Protein AF-A0A5N6STJ4-F1 (afdb_monomer)

Mean predicted aligned error: 19.99 Å

Foldseek 3Di:
DLQVLLVVVCQVVCVVVVVVVLVVQLVVLVVQLVVLDDPDPDDDDPVVVVVSVVSNVVSVVSNVVSVDDDDRDDDDGDDPVVSVVVSVVSVVVVVVCCVVVVVVVVVVVVVVVVVVVVVVVVVVVVVVVVVVVLVVLVVVVVVQVVVVVVCVVVVVDDPPPDRPDDVVSVCVVVVVVVVVVVVVVVVVVVVVPDDPDDDVVVVVVVVVVVVVVDDDDDDDDDDDDDDDDDDDDDDDDDDDDDD

Structure (mmCIF, N/CA/C/O backbone):
data_AF-A0A5N6STJ4-F1
#
_entry.id   AF-A0A5N6STJ4-F1
#
loop_
_atom_site.group_PDB
_atom_site.id
_atom_site.type_symbol
_atom_site.label_atom_id
_atom_site.label_alt_id
_atom_site.label_comp_id
_atom_site.label_asym_id
_atom_site.label_entity_id
_atom_site.label_seq_id
_atom_site.pdbx_PDB_ins_code
_atom_site.Cartn_x
_atom_site.Cartn_y
_atom_site.Cartn_z
_atom_site.occupancy
_atom_site.B_iso_or_equiv
_atom_site.auth_seq_id
_atom_site.auth_comp_id
_atom_site.auth_asym_id
_atom_site.auth_atom_id
_atom_site.pdbx_PDB_model_num
ATOM 1 N N . MET A 1 1 ? 28.085 5.709 -18.986 1.00 75.38 1 MET A N 1
ATOM 2 C CA . MET A 1 1 ? 26.858 5.715 -18.149 1.00 75.38 1 MET A CA 1
ATOM 3 C C . MET A 1 1 ? 25.590 5.431 -18.960 1.00 75.38 1 MET A C 1
ATOM 5 O O . MET A 1 1 ? 24.940 4.432 -18.684 1.00 75.38 1 MET A O 1
ATOM 9 N N . ALA A 1 2 ? 25.269 6.223 -19.991 1.00 80.81 2 ALA A N 1
ATOM 10 C CA . ALA A 1 2 ? 24.040 6.099 -20.794 1.00 80.81 2 ALA A CA 1
ATOM 11 C C . ALA A 1 2 ? 23.700 4.677 -21.306 1.00 80.81 2 ALA A C 1
ATOM 13 O O . ALA A 1 2 ? 22.570 4.219 -21.161 1.00 80.81 2 ALA A O 1
ATOM 14 N N . GLN A 1 3 ? 24.694 3.926 -21.800 1.00 82.88 3 GLN A N 1
ATOM 15 C CA . GLN A 1 3 ? 24.552 2.522 -22.230 1.00 82.88 3 GLN A CA 1
ATOM 16 C C . GLN A 1 3 ? 23.942 1.604 -21.141 1.00 82.88 3 GLN A C 1
ATOM 18 O O . GLN A 1 3 ? 23.246 0.640 -21.458 1.00 82.88 3 GLN A O 1
ATOM 23 N N . ALA A 1 4 ? 24.196 1.883 -19.855 1.00 82.50 4 ALA A N 1
ATOM 24 C CA . ALA A 1 4 ? 23.641 1.122 -18.735 1.00 82.50 4 ALA A CA 1
ATOM 25 C C . ALA A 1 4 ? 22.180 1.503 -18.446 1.00 82.50 4 ALA A C 1
ATOM 27 O O . ALA A 1 4 ? 21.369 0.607 -18.226 1.00 82.50 4 ALA A O 1
ATOM 28 N N . LEU A 1 5 ? 21.840 2.797 -18.524 1.00 85.12 5 LEU A N 1
ATOM 29 C CA . LEU A 1 5 ? 20.467 3.295 -18.374 1.00 85.12 5 LEU A CA 1
ATOM 30 C C . LEU A 1 5 ? 19.558 2.748 -19.482 1.00 85.12 5 LEU A C 1
ATOM 32 O O . LEU A 1 5 ? 18.535 2.147 -19.179 1.00 85.12 5 LEU A O 1
ATOM 36 N N . HIS A 1 6 ? 19.986 2.823 -20.747 1.00 84.88 6 HIS A N 1
ATOM 37 C CA . HIS A 1 6 ? 19.259 2.223 -21.873 1.00 84.88 6 HIS A CA 1
ATOM 38 C C . HIS A 1 6 ? 19.045 0.705 -21.692 1.00 84.88 6 HIS A C 1
ATOM 40 O O . HIS A 1 6 ? 17.953 0.186 -21.913 1.00 84.88 6 HIS A O 1
ATOM 46 N N . ARG A 1 7 ? 20.066 -0.034 -21.227 1.00 84.12 7 ARG A N 1
ATOM 47 C CA . ARG A 1 7 ? 19.930 -1.471 -20.913 1.00 84.12 7 ARG A CA 1
ATOM 48 C C . ARG A 1 7 ? 18.993 -1.748 -19.734 1.00 84.12 7 ARG A C 1
ATOM 50 O O . ARG A 1 7 ? 18.460 -2.853 -19.658 1.00 84.12 7 ARG A O 1
ATOM 57 N N . PHE A 1 8 ? 18.836 -0.810 -18.805 1.00 86.31 8 PHE A N 1
ATOM 58 C CA . PHE A 1 8 ? 17.936 -0.932 -17.661 1.00 86.31 8 PHE A CA 1
ATOM 59 C C . PHE A 1 8 ? 16.484 -0.656 -18.068 1.00 86.31 8 PHE A C 1
ATOM 61 O O . PHE A 1 8 ? 15.639 -1.520 -17.849 1.00 86.31 8 PHE A O 1
ATOM 68 N N . ASP A 1 9 ? 16.226 0.451 -18.772 1.00 87.62 9 ASP A N 1
ATOM 69 C CA . ASP A 1 9 ? 14.919 0.774 -19.363 1.00 87.62 9 ASP A CA 1
ATOM 70 C C . ASP A 1 9 ? 14.397 -0.374 -20.242 1.00 87.62 9 ASP A C 1
ATOM 72 O O . ASP A 1 9 ? 13.328 -0.932 -19.994 1.00 87.62 9 ASP A O 1
ATOM 76 N N . MET A 1 10 ? 15.212 -0.839 -21.196 1.00 87.25 10 MET A N 1
ATOM 77 C CA . MET A 1 10 ? 14.846 -1.968 -22.054 1.00 87.25 10 MET A CA 1
ATOM 78 C C . MET A 1 10 ? 14.578 -3.255 -21.262 1.00 87.25 10 MET A C 1
ATOM 80 O O . MET A 1 10 ? 13.719 -4.037 -21.660 1.00 87.25 10 MET A O 1
ATOM 84 N N . ARG A 1 11 ? 15.256 -3.498 -20.130 1.00 85.75 11 ARG A N 1
ATOM 85 C CA . ARG A 1 11 ? 14.947 -4.652 -19.262 1.00 85.75 11 ARG A CA 1
ATOM 86 C C . ARG A 1 11 ? 13.618 -4.494 -18.538 1.00 85.75 11 ARG A C 1
ATOM 88 O O . ARG A 1 11 ? 12.898 -5.482 -18.450 1.00 85.75 11 ARG A O 1
ATOM 95 N N . LEU A 1 12 ? 13.287 -3.300 -18.050 1.00 84.75 12 LEU A N 1
ATOM 96 C CA . LEU A 1 12 ? 12.001 -3.032 -17.404 1.00 84.75 12 LEU A CA 1
ATOM 97 C C . LEU A 1 12 ? 10.847 -3.137 -18.407 1.00 84.75 12 LEU A C 1
ATOM 99 O O . LEU A 1 12 ? 9.891 -3.869 -18.161 1.00 84.75 12 LEU A O 1
ATOM 103 N N . ARG A 1 13 ? 10.973 -2.501 -19.577 1.00 84.56 13 ARG A N 1
ATOM 104 C CA . ARG A 1 13 ? 9.959 -2.524 -20.645 1.00 84.56 13 ARG A CA 1
ATOM 105 C C . ARG A 1 13 ? 9.743 -3.931 -21.213 1.00 84.56 13 ARG A C 1
ATOM 107 O O . ARG A 1 13 ? 8.606 -4.394 -21.293 1.00 84.56 13 ARG A O 1
ATOM 114 N N . LEU A 1 14 ? 10.819 -4.658 -21.540 1.00 83.56 14 LEU A N 1
ATOM 115 C CA . LEU A 1 14 ? 10.719 -6.062 -21.969 1.00 83.56 14 LEU A CA 1
ATOM 116 C C . LEU A 1 14 ? 10.240 -6.978 -20.834 1.00 83.56 14 LEU A C 1
ATOM 118 O O . LEU A 1 14 ? 9.565 -7.968 -21.107 1.00 83.56 14 LEU A O 1
ATOM 122 N N . GLY A 1 15 ? 10.561 -6.646 -19.580 1.00 81.25 15 GLY A N 1
ATOM 123 C CA . GLY A 1 15 ? 10.049 -7.308 -18.385 1.00 81.25 15 GLY A CA 1
ATOM 124 C C . GLY A 1 15 ? 8.530 -7.205 -18.294 1.00 81.25 15 GLY A C 1
ATOM 125 O O . GLY A 1 15 ? 7.868 -8.234 -18.290 1.00 81.25 15 GLY A O 1
ATOM 126 N N . ALA A 1 16 ? 7.974 -5.992 -18.327 1.00 81.50 16 ALA A N 1
ATOM 127 C CA . ALA A 1 16 ? 6.532 -5.751 -18.245 1.00 81.50 16 ALA A CA 1
ATOM 128 C C . ALA A 1 16 ? 5.743 -6.434 -19.380 1.00 81.50 16 ALA A C 1
ATOM 130 O O . ALA A 1 16 ? 4.744 -7.109 -19.130 1.00 81.50 16 ALA A O 1
ATOM 131 N N . VAL A 1 17 ? 6.217 -6.327 -20.630 1.00 81.19 17 VAL A N 1
ATOM 132 C CA . VAL A 1 17 ? 5.578 -6.997 -21.780 1.00 81.19 17 VAL A CA 1
ATOM 133 C C . VAL A 1 17 ? 5.644 -8.520 -21.642 1.00 81.19 17 VAL A C 1
ATOM 135 O O . VAL A 1 17 ? 4.673 -9.219 -21.941 1.00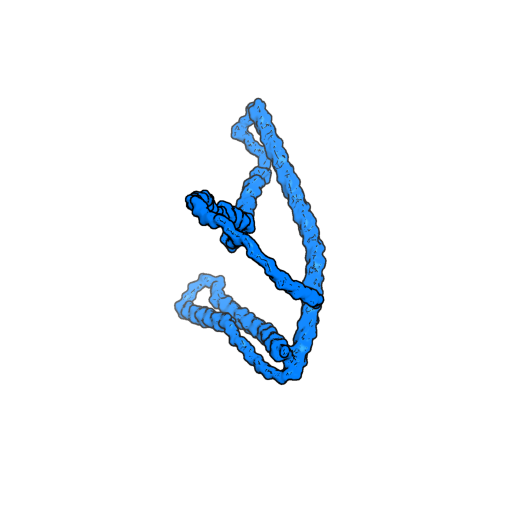 81.19 17 VAL A O 1
ATOM 138 N N . ARG A 1 18 ? 6.779 -9.061 -21.180 1.00 76.25 18 ARG A N 1
ATOM 139 C CA . ARG A 1 18 ? 6.960 -10.509 -21.068 1.00 76.25 18 ARG A CA 1
ATOM 140 C C . ARG A 1 18 ? 6.272 -11.115 -19.851 1.00 76.25 18 ARG A C 1
ATOM 142 O O . ARG A 1 18 ? 5.803 -12.242 -19.963 1.00 76.25 18 ARG A O 1
ATOM 149 N N . ASP A 1 19 ? 6.181 -10.396 -18.741 1.00 77.25 19 ASP A N 1
ATOM 150 C CA . ASP A 1 19 ? 5.436 -10.830 -17.562 1.00 77.25 19 ASP A CA 1
ATOM 151 C C . ASP A 1 19 ? 3.934 -10.886 -17.866 1.00 77.25 19 ASP A C 1
ATOM 153 O O . ASP A 1 19 ? 3.292 -11.897 -17.595 1.00 77.25 19 ASP A O 1
ATOM 157 N N . ASN A 1 20 ? 3.399 -9.897 -18.593 1.00 81.31 20 ASN A N 1
ATOM 158 C CA . ASN A 1 20 ? 2.027 -9.946 -19.100 1.00 81.31 20 ASN A CA 1
ATOM 159 C C . ASN A 1 20 ? 1.814 -11.150 -20.047 1.00 81.31 20 ASN A C 1
ATOM 161 O O . ASN A 1 20 ? 0.904 -11.950 -19.840 1.00 81.31 20 ASN A O 1
ATOM 165 N N . ALA A 1 21 ? 2.707 -11.374 -21.018 1.00 79.94 21 ALA A N 1
ATOM 166 C CA . ALA A 1 21 ? 2.619 -12.531 -21.917 1.00 79.94 21 ALA A CA 1
ATOM 167 C C . ALA A 1 21 ? 2.786 -13.894 -21.203 1.00 79.94 21 ALA A C 1
ATOM 169 O O . ALA A 1 21 ? 2.175 -14.885 -21.608 1.00 79.94 21 ALA A O 1
ATOM 170 N N . ALA A 1 22 ? 3.603 -13.971 -20.148 1.00 78.38 22 ALA A N 1
ATOM 171 C CA . ALA A 1 22 ? 3.767 -15.171 -19.327 1.00 78.38 22 ALA A CA 1
ATOM 172 C C . ALA A 1 22 ? 2.542 -15.410 -18.430 1.00 78.38 22 ALA A C 1
ATOM 174 O O . ALA A 1 22 ? 2.062 -16.539 -18.345 1.00 78.38 22 ALA A O 1
ATOM 175 N N . SER A 1 23 ? 1.998 -14.350 -17.830 1.00 75.00 23 SER A N 1
ATOM 176 C CA . SER A 1 23 ? 0.754 -14.357 -17.060 1.00 75.00 23 SER A CA 1
ATOM 177 C C . SER A 1 23 ? -0.426 -14.828 -17.916 1.00 75.00 23 SER A C 1
ATOM 179 O O . SER A 1 23 ? -1.101 -15.784 -17.543 1.00 75.00 23 SER A O 1
ATOM 181 N N . GLN A 1 24 ? -0.601 -14.282 -19.126 1.00 81.19 24 GLN A N 1
ATOM 182 C CA . GLN A 1 24 ? -1.627 -14.737 -20.075 1.00 81.19 24 GLN A CA 1
ATOM 183 C C . GLN A 1 24 ? -1.470 -16.219 -20.446 1.00 81.19 24 GLN A C 1
ATOM 185 O O . GLN A 1 24 ? -2.456 -16.954 -20.471 1.00 81.19 24 GLN A O 1
ATOM 190 N N . LYS A 1 25 ? -0.239 -16.692 -20.694 1.00 79.12 25 LYS A N 1
ATOM 191 C CA . LYS A 1 25 ? 0.023 -18.114 -20.982 1.00 79.12 25 LYS A CA 1
ATOM 192 C C . LYS A 1 25 ? -0.295 -19.025 -19.796 1.00 79.12 25 LYS A C 1
ATOM 194 O O . LYS A 1 25 ? -0.880 -20.085 -20.001 1.00 79.12 25 LYS A O 1
ATOM 199 N N . ARG A 1 26 ? 0.037 -18.610 -18.570 1.00 78.62 26 ARG A N 1
ATOM 200 C CA . ARG A 1 26 ? -0.312 -19.335 -17.337 1.00 78.62 26 ARG A CA 1
ATOM 201 C C . ARG A 1 26 ? -1.824 -19.362 -17.121 1.00 78.62 26 ARG A C 1
ATOM 203 O O . ARG A 1 26 ? -2.377 -20.440 -16.946 1.00 78.62 26 ARG A O 1
ATOM 210 N N . ALA A 1 27 ? -2.505 -18.225 -17.261 1.00 81.31 27 ALA A N 1
ATOM 211 C CA . ALA A 1 27 ? -3.962 -18.139 -17.179 1.00 81.31 27 ALA A CA 1
ATOM 212 C C . ALA A 1 27 ? -4.660 -19.024 -18.231 1.00 81.31 27 ALA A C 1
ATOM 214 O O . ALA A 1 27 ? -5.633 -19.706 -17.913 1.00 81.31 27 ALA A O 1
ATOM 215 N N . ALA A 1 28 ? -4.141 -19.081 -19.463 1.00 80.50 28 ALA A N 1
ATOM 216 C CA . ALA A 1 28 ? -4.654 -19.964 -20.511 1.00 80.50 28 ALA A CA 1
ATOM 217 C C . ALA A 1 28 ? -4.421 -21.457 -20.200 1.00 80.50 28 ALA A C 1
ATOM 219 O O . ALA A 1 28 ? -5.333 -22.265 -20.381 1.00 80.50 28 ALA A O 1
ATOM 220 N N . ALA A 1 29 ? -3.240 -21.825 -19.689 1.00 76.56 29 ALA A N 1
ATOM 221 C CA . ALA A 1 29 ? -2.935 -23.194 -19.266 1.00 76.56 29 ALA A CA 1
ATOM 222 C C . ALA A 1 29 ? -3.795 -23.630 -18.064 1.00 76.56 29 ALA A C 1
ATOM 224 O O . ALA A 1 29 ? -4.361 -24.721 -18.070 1.00 76.56 29 ALA A O 1
ATOM 225 N N . GLU A 1 30 ? -3.983 -22.760 -17.069 1.00 78.44 30 GLU A N 1
ATOM 226 C CA . GLU A 1 30 ? -4.890 -22.998 -15.941 1.00 78.44 30 GLU A CA 1
ATOM 227 C C . GLU A 1 30 ? -6.358 -23.093 -16.371 1.00 78.44 30 GLU A C 1
ATOM 229 O O . GLU A 1 30 ? -7.101 -23.916 -15.837 1.00 78.44 30 GLU A O 1
ATOM 234 N N . ALA A 1 31 ? -6.793 -22.283 -17.340 1.00 78.00 31 ALA A N 1
ATOM 235 C CA . ALA A 1 31 ? -8.137 -22.367 -17.904 1.00 78.00 31 ALA A CA 1
ATOM 236 C C . ALA A 1 31 ? -8.348 -23.679 -18.679 1.00 78.00 31 ALA A C 1
ATOM 238 O O . ALA A 1 31 ? -9.414 -24.283 -18.570 1.00 78.00 31 ALA A O 1
ATOM 239 N N . ALA A 1 32 ? -7.338 -24.161 -19.412 1.00 74.69 32 ALA A N 1
ATOM 240 C CA . ALA A 1 32 ? -7.370 -25.478 -20.046 1.00 74.69 32 ALA A CA 1
ATOM 241 C C . ALA A 1 32 ? -7.425 -26.606 -18.999 1.00 74.69 32 ALA A C 1
ATOM 243 O O . ALA A 1 32 ? -8.302 -27.464 -19.068 1.00 74.69 32 ALA A O 1
ATOM 244 N N . LEU A 1 33 ? -6.578 -26.555 -17.966 1.00 68.44 33 LEU A N 1
ATOM 245 C CA . LEU A 1 33 ? -6.601 -27.508 -16.850 1.00 68.44 33 LEU A CA 1
ATOM 246 C C . LEU A 1 33 ? -7.939 -27.503 -16.094 1.00 68.44 33 LEU A C 1
ATOM 248 O O . LEU A 1 33 ? -8.398 -28.559 -15.669 1.00 68.44 33 LEU A O 1
ATOM 252 N N . ARG A 1 34 ? -8.595 -26.343 -15.939 1.00 71.31 34 ARG A N 1
ATOM 253 C CA . ARG A 1 34 ? -9.933 -26.234 -15.330 1.00 71.31 34 ARG A CA 1
ATOM 254 C C . ARG A 1 34 ? -11.028 -26.902 -16.170 1.00 71.31 34 ARG A C 1
ATOM 256 O O . ARG A 1 34 ? -11.936 -27.471 -15.576 1.00 71.31 34 ARG A O 1
ATOM 263 N N . LYS A 1 35 ? -10.935 -26.898 -17.507 1.00 72.44 35 LYS A N 1
ATOM 264 C CA . LYS A 1 35 ? -11.911 -27.567 -18.398 1.00 72.44 35 LYS A CA 1
ATOM 265 C C . LYS A 1 35 ? -11.895 -29.096 -18.289 1.00 72.44 35 LYS A C 1
ATOM 267 O O . LYS A 1 35 ? -12.919 -29.719 -18.535 1.00 72.44 35 LYS A O 1
ATOM 272 N N . HIS A 1 36 ? -10.767 -29.686 -17.893 1.00 63.62 36 HIS A N 1
ATOM 273 C CA . HIS A 1 36 ? -10.617 -31.135 -17.707 1.00 63.62 36 HIS A CA 1
ATOM 274 C C . HIS A 1 36 ? -10.791 -31.591 -16.245 1.00 63.62 36 HIS A C 1
ATOM 276 O O . HIS A 1 36 ? -10.454 -32.723 -15.910 1.00 63.62 36 HIS A O 1
ATOM 282 N N . LYS A 1 37 ? -11.323 -30.738 -15.355 1.00 66.75 37 LYS A N 1
ATOM 283 C CA . LYS A 1 37 ? -11.747 -31.151 -14.007 1.00 66.75 37 LYS A CA 1
ATOM 284 C C . LYS A 1 37 ? -13.216 -31.598 -14.052 1.00 66.75 37 LYS A C 1
ATOM 286 O O . LYS A 1 37 ? -14.075 -30.735 -14.222 1.00 66.75 37 LYS A O 1
ATOM 291 N N . PRO A 1 38 ? -13.538 -32.896 -13.897 1.00 63.22 38 PRO A N 1
ATOM 292 C CA . PRO A 1 38 ? -14.925 -33.353 -13.927 1.00 63.22 38 PRO A CA 1
ATOM 293 C C . PRO A 1 38 ? -15.703 -32.815 -12.718 1.00 63.22 38 PRO A C 1
ATOM 295 O O . PRO A 1 38 ? -15.291 -32.986 -11.573 1.00 63.22 38 PRO A O 1
ATOM 298 N N . THR A 1 39 ? -16.837 -32.159 -12.976 1.00 62.12 39 THR A N 1
ATOM 299 C CA . THR A 1 39 ? -17.721 -31.579 -11.943 1.00 62.12 39 THR A CA 1
ATOM 300 C C . THR A 1 39 ? -18.791 -32.563 -11.443 1.00 62.12 39 THR A C 1
ATOM 302 O O . THR A 1 39 ? -19.483 -32.269 -10.474 1.00 62.12 39 THR A O 1
ATOM 305 N N . SER A 1 40 ? -18.914 -33.749 -12.049 1.00 58.12 40 SER A N 1
ATOM 306 C CA . SER A 1 40 ? -19.852 -34.799 -11.631 1.00 58.12 40 SER A CA 1
ATOM 307 C C . SER A 1 40 ? -19.184 -36.186 -11.574 1.00 58.12 40 SER A C 1
ATOM 309 O O . SER A 1 40 ? -18.425 -36.538 -12.482 1.00 58.12 40 SER A O 1
ATOM 311 N N . PRO A 1 41 ? -19.454 -36.994 -10.527 1.00 60.81 41 PRO A N 1
ATOM 312 C CA . PRO A 1 41 ? -18.931 -38.351 -10.400 1.00 60.81 41 PRO A CA 1
ATOM 313 C C . PRO A 1 41 ? -19.782 -39.339 -11.214 1.00 60.81 41 PRO A C 1
ATOM 315 O O . PRO A 1 41 ? -20.644 -40.030 -10.677 1.00 60.81 41 PRO A O 1
ATOM 318 N N . THR A 1 42 ? -19.537 -39.403 -12.521 1.00 69.75 42 THR A N 1
ATOM 319 C CA . THR A 1 42 ? -20.153 -40.391 -13.424 1.00 69.75 42 THR A CA 1
ATOM 320 C C . THR A 1 42 ? -19.119 -41.442 -13.828 1.00 69.75 42 THR A C 1
ATOM 322 O O . THR A 1 42 ? -17.972 -41.100 -14.114 1.00 69.75 42 THR A O 1
ATOM 325 N N . VAL A 1 43 ? -19.516 -42.718 -13.872 1.00 62.62 43 VAL A N 1
ATOM 326 C CA . VAL A 1 43 ? -18.658 -43.819 -14.345 1.00 62.62 43 VAL A CA 1
ATOM 327 C C . VAL A 1 43 ? -18.400 -43.645 -15.845 1.00 62.62 43 VAL A C 1
ATOM 329 O O . VAL A 1 43 ? -19.345 -43.628 -16.630 1.00 62.62 43 VAL A O 1
ATOM 332 N N . LYS A 1 44 ? -17.129 -43.496 -16.233 1.00 65.38 44 LYS A N 1
ATOM 333 C CA . LYS A 1 44 ? -16.692 -43.335 -17.631 1.00 65.38 44 LYS A CA 1
ATOM 334 C C . LYS A 1 44 ? -16.233 -44.664 -18.217 1.00 65.38 44 LYS A C 1
ATOM 336 O O . LYS A 1 44 ? -15.825 -45.559 -17.477 1.00 65.38 44 LYS A O 1
ATOM 341 N N . THR A 1 45 ? -16.269 -44.787 -19.540 1.00 70.19 45 THR A N 1
ATOM 342 C CA . THR A 1 45 ? -15.725 -45.967 -20.224 1.00 70.19 45 THR A CA 1
ATOM 343 C C . THR A 1 45 ? -14.190 -45.942 -20.234 1.00 70.19 45 THR A C 1
ATOM 345 O O . THR A 1 45 ? -13.571 -44.877 -20.188 1.00 70.19 45 THR A O 1
ATOM 348 N N . GLU A 1 46 ? -13.541 -47.110 -20.316 1.00 70.88 46 GLU A N 1
ATOM 349 C CA . GLU A 1 46 ? -12.067 -47.207 -20.267 1.00 70.88 46 GLU A CA 1
ATOM 350 C C . GLU A 1 46 ? -11.351 -46.416 -21.377 1.00 70.88 46 GLU A C 1
ATOM 352 O O . GLU A 1 46 ? -10.207 -45.989 -21.203 1.00 70.88 46 GLU A O 1
ATOM 357 N N . ALA A 1 47 ? -12.012 -46.219 -22.522 1.00 68.69 47 ALA A N 1
ATOM 358 C CA . ALA A 1 47 ? -11.487 -45.436 -23.638 1.00 68.69 47 ALA A CA 1
ATOM 359 C C . ALA A 1 47 ? -11.473 -43.928 -23.329 1.00 68.69 47 ALA A C 1
ATOM 361 O O . ALA A 1 47 ? -10.510 -43.236 -23.660 1.00 68.69 47 ALA A O 1
ATOM 362 N N . GLU A 1 48 ? -12.511 -43.427 -22.655 1.00 65.75 48 GLU A N 1
ATOM 363 C CA . GLU A 1 48 ? -12.625 -42.022 -22.251 1.00 65.75 48 GLU A CA 1
ATOM 364 C C . GLU A 1 48 ? -11.655 -41.693 -21.112 1.00 65.75 48 GLU A C 1
ATOM 366 O O . GLU A 1 48 ? -11.017 -40.642 -21.139 1.00 65.75 48 GLU A O 1
ATOM 371 N N . ALA A 1 49 ? -11.473 -42.615 -20.158 1.00 67.50 49 ALA A N 1
ATOM 372 C CA . ALA A 1 49 ? -10.513 -42.459 -19.066 1.00 67.50 49 ALA A CA 1
ATOM 373 C C . ALA A 1 49 ? -9.077 -42.249 -19.587 1.00 67.50 49 ALA A C 1
ATOM 375 O O . ALA A 1 49 ? -8.420 -41.281 -19.209 1.00 67.50 49 ALA A O 1
ATOM 376 N N . LYS A 1 50 ? -8.619 -43.089 -20.527 1.00 74.06 50 LYS A N 1
ATOM 377 C CA . LYS A 1 50 ? -7.277 -42.970 -21.131 1.00 74.06 50 LYS A CA 1
ATOM 378 C C . LYS A 1 50 ? -7.108 -41.673 -21.930 1.00 74.06 50 LYS A C 1
ATOM 380 O O . LYS A 1 50 ? -6.069 -41.025 -21.838 1.00 74.06 50 LYS A O 1
ATOM 385 N N . ALA A 1 51 ? -8.136 -41.259 -22.676 1.00 70.69 51 ALA A N 1
ATOM 386 C CA . ALA A 1 51 ? -8.109 -40.005 -23.430 1.00 70.69 51 ALA A CA 1
ATOM 387 C C . ALA A 1 51 ? -8.043 -38.764 -22.515 1.00 70.69 51 ALA A C 1
ATOM 389 O O . ALA A 1 51 ? -7.349 -37.795 -22.835 1.00 70.69 51 ALA A O 1
ATOM 390 N N . GLU A 1 52 ? -8.729 -38.792 -21.368 1.00 66.44 52 GLU A N 1
ATOM 391 C CA . GLU A 1 52 ? -8.654 -37.728 -20.364 1.00 66.44 52 GLU A CA 1
ATOM 392 C C . GLU A 1 52 ? -7.317 -37.714 -19.620 1.00 66.44 52 GLU A C 1
ATOM 394 O O . GLU A 1 52 ? -6.753 -36.637 -19.431 1.00 66.44 52 GLU A O 1
ATOM 399 N N . GLU A 1 53 ? -6.764 -38.871 -19.250 1.00 71.88 53 GLU A N 1
ATOM 400 C CA . GLU A 1 53 ? -5.439 -38.964 -18.625 1.00 71.88 53 GLU A CA 1
ATOM 401 C C . GLU A 1 53 ? -4.339 -38.413 -19.541 1.00 71.88 53 GLU A C 1
ATOM 403 O O . GLU A 1 53 ? -3.545 -37.578 -19.102 1.00 71.88 53 GLU A O 1
ATOM 408 N N . ASP A 1 54 ? -4.349 -38.769 -20.829 1.00 74.75 54 ASP A N 1
ATOM 409 C CA . ASP A 1 54 ? -3.434 -38.215 -21.834 1.00 74.75 54 ASP A CA 1
ATOM 410 C C . ASP A 1 54 ? -3.605 -36.699 -22.015 1.00 74.75 54 ASP A C 1
ATOM 412 O O . ASP A 1 54 ? -2.619 -35.969 -22.169 1.00 74.75 54 ASP A O 1
ATOM 416 N N . ALA A 1 55 ? -4.845 -36.197 -22.010 1.00 71.88 55 ALA A N 1
ATOM 417 C CA . ALA A 1 55 ? -5.124 -34.765 -22.108 1.00 71.88 55 ALA A CA 1
ATOM 418 C C . ALA A 1 55 ? -4.647 -34.006 -20.858 1.00 71.88 55 ALA A C 1
ATOM 420 O O . ALA A 1 55 ? -4.037 -32.942 -20.974 1.00 71.88 55 ALA A O 1
ATOM 421 N N . ILE A 1 56 ? -4.851 -34.573 -19.666 1.00 71.69 56 ILE A N 1
ATOM 422 C CA . ILE A 1 56 ? -4.386 -34.024 -18.388 1.00 71.69 56 ILE A CA 1
ATOM 423 C C . ILE A 1 56 ? -2.855 -34.069 -18.306 1.00 71.69 56 ILE A C 1
ATOM 425 O O . ILE A 1 56 ? -2.251 -33.101 -17.843 1.00 71.69 56 ILE A O 1
ATOM 429 N N . ALA A 1 57 ? -2.207 -35.134 -18.784 1.00 77.88 57 ALA A N 1
ATOM 430 C CA . ALA A 1 57 ? -0.751 -35.238 -18.857 1.00 77.88 57 ALA A CA 1
ATOM 431 C C . ALA A 1 57 ? -0.159 -34.178 -19.802 1.00 77.88 57 ALA A C 1
ATOM 433 O O . ALA A 1 57 ? 0.746 -33.441 -19.408 1.00 77.88 57 ALA A O 1
ATOM 434 N N . LYS A 1 58 ? -0.730 -34.016 -21.005 1.00 76.44 58 LYS A N 1
ATOM 435 C CA . LYS A 1 58 ? -0.334 -32.969 -21.967 1.00 76.44 58 LYS A CA 1
ATOM 436 C C . LYS A 1 58 ? -0.574 -31.559 -21.415 1.00 76.44 58 LYS A C 1
ATOM 438 O O . LYS A 1 58 ? 0.289 -30.697 -21.560 1.00 76.44 58 LYS A O 1
ATOM 443 N N . ALA A 1 59 ? -1.693 -31.322 -20.729 1.00 70.69 59 ALA A N 1
ATOM 444 C CA . ALA A 1 59 ? -1.993 -30.031 -20.110 1.00 70.69 59 ALA A CA 1
ATOM 445 C C . ALA A 1 59 ? -1.064 -29.709 -18.923 1.00 70.69 59 ALA A C 1
ATOM 447 O O . ALA A 1 59 ? -0.649 -28.561 -18.768 1.00 70.69 59 ALA A O 1
ATOM 448 N N . LYS A 1 60 ? -0.684 -30.711 -18.114 1.00 73.19 60 LYS A N 1
ATOM 449 C CA . LYS A 1 60 ? 0.327 -30.565 -17.052 1.00 73.19 60 LYS A CA 1
ATOM 450 C C . LYS A 1 60 ? 1.714 -30.275 -17.633 1.00 73.19 60 LYS A C 1
ATOM 452 O O . LYS A 1 60 ? 2.357 -29.335 -17.178 1.00 73.19 60 LYS A O 1
ATOM 457 N N . ALA A 1 61 ? 2.133 -30.998 -18.673 1.00 76.31 61 ALA A N 1
ATOM 458 C CA . ALA A 1 61 ? 3.401 -30.748 -19.363 1.00 76.31 61 ALA A CA 1
ATOM 459 C C . ALA A 1 61 ? 3.455 -29.340 -19.990 1.00 76.31 61 ALA A C 1
ATOM 461 O O . ALA A 1 61 ? 4.450 -28.634 -19.841 1.00 76.31 61 ALA A O 1
ATOM 462 N N . ALA A 1 62 ? 2.362 -28.883 -20.612 1.00 69.44 62 ALA A N 1
ATOM 463 C CA . ALA A 1 62 ? 2.252 -27.526 -21.149 1.00 69.44 62 ALA A CA 1
ATOM 464 C C . ALA A 1 62 ? 2.274 -26.442 -20.051 1.00 69.44 62 ALA A C 1
ATOM 466 O O . ALA A 1 62 ? 2.854 -25.373 -20.248 1.00 69.44 62 ALA A O 1
ATOM 467 N N . ALA A 1 63 ? 1.681 -26.709 -18.882 1.00 66.44 63 ALA A N 1
ATOM 468 C CA . ALA A 1 63 ? 1.758 -25.814 -17.727 1.00 66.44 63 ALA A CA 1
ATOM 469 C C . ALA A 1 63 ? 3.178 -25.756 -17.132 1.00 66.44 63 ALA A C 1
ATOM 471 O O . ALA A 1 63 ? 3.647 -24.674 -16.783 1.00 66.44 63 ALA A O 1
ATOM 472 N N . GLU A 1 64 ? 3.890 -26.884 -17.076 1.00 73.38 64 GLU A N 1
ATOM 473 C CA . GLU A 1 64 ? 5.294 -26.944 -16.655 1.00 73.38 64 GLU A CA 1
ATOM 474 C C . GLU A 1 64 ? 6.215 -26.210 -17.646 1.00 73.38 64 GLU A C 1
ATOM 476 O O . GLU A 1 64 ? 7.098 -25.453 -17.242 1.00 73.38 64 GLU A O 1
ATOM 481 N N . GLU A 1 65 ? 5.977 -26.342 -18.954 1.00 68.94 65 GLU A N 1
ATOM 482 C CA . GLU A 1 65 ? 6.698 -25.576 -19.973 1.00 68.94 65 GLU A CA 1
ATOM 483 C C . GLU A 1 65 ? 6.419 -24.065 -19.863 1.00 68.94 65 GLU A C 1
ATOM 485 O O . GLU A 1 65 ? 7.351 -23.262 -19.923 1.00 68.94 65 GLU A O 1
ATOM 490 N N . ALA A 1 66 ? 5.170 -23.666 -19.599 1.00 65.81 66 ALA A N 1
ATOM 491 C CA . ALA A 1 66 ? 4.795 -22.275 -19.324 1.00 65.81 66 ALA A CA 1
ATOM 492 C C . ALA A 1 66 ? 5.311 -21.744 -17.965 1.00 65.81 66 ALA A C 1
ATOM 494 O O . ALA A 1 66 ? 5.341 -20.526 -17.740 1.00 65.81 66 ALA A O 1
ATOM 495 N N . ALA A 1 67 ? 5.729 -22.627 -17.054 1.00 66.31 67 ALA A N 1
ATOM 496 C CA . ALA A 1 67 ? 6.364 -22.261 -15.793 1.00 66.31 67 ALA A CA 1
ATOM 497 C C . ALA A 1 67 ? 7.871 -21.980 -15.944 1.00 66.31 67 ALA A C 1
ATOM 499 O O . ALA A 1 67 ? 8.412 -21.197 -15.158 1.00 66.31 67 ALA A O 1
A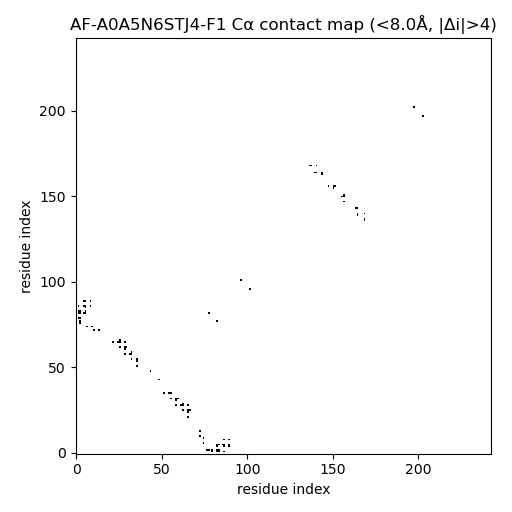TOM 500 N N . LYS A 1 68 ? 8.544 -22.551 -16.959 1.00 72.44 68 LYS A N 1
ATOM 501 C CA . LYS A 1 68 ? 9.994 -22.383 -17.170 1.00 72.44 68 LYS A CA 1
ATOM 502 C C . LYS A 1 68 ? 10.359 -20.900 -17.366 1.00 72.44 68 LYS A C 1
ATOM 504 O O . LYS A 1 68 ? 9.762 -20.219 -18.207 1.00 72.44 68 LYS A O 1
ATOM 509 N N . PRO A 1 69 ? 11.340 -20.365 -16.610 1.00 65.19 69 PRO A N 1
ATOM 510 C CA . PRO A 1 69 ? 11.715 -18.963 -16.705 1.00 65.19 69 PRO A CA 1
ATOM 511 C C . PRO A 1 69 ? 12.314 -18.663 -18.078 1.00 65.19 69 PRO A C 1
ATOM 513 O O . PRO A 1 69 ? 13.144 -19.399 -18.609 1.00 65.19 69 PRO A O 1
ATOM 516 N N . ALA A 1 70 ? 11.888 -17.546 -18.655 1.00 65.25 70 ALA A N 1
ATOM 517 C CA . ALA A 1 70 ? 12.325 -17.128 -19.973 1.00 65.25 70 ALA A CA 1
ATOM 518 C C . ALA A 1 70 ? 13.836 -16.826 -20.045 1.00 65.25 70 ALA A C 1
ATOM 520 O O . ALA A 1 70 ? 14.392 -16.272 -19.091 1.00 65.25 70 ALA A O 1
ATOM 521 N N . PRO A 1 71 ? 14.493 -17.073 -21.196 1.00 69.56 71 PRO A N 1
ATOM 522 C CA . PRO A 1 71 ? 15.865 -16.628 -21.407 1.00 69.56 71 PRO A CA 1
ATOM 523 C C . PRO A 1 71 ? 15.959 -15.098 -21.317 1.00 69.56 71 PRO A C 1
ATOM 525 O O . PRO A 1 71 ? 15.100 -14.368 -21.821 1.00 69.56 71 PRO A O 1
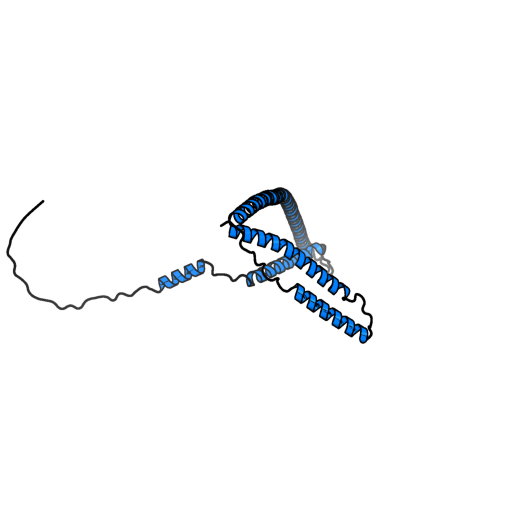ATOM 528 N N . LYS A 1 72 ? 17.022 -14.610 -20.670 1.00 71.75 72 LYS A N 1
ATOM 529 C CA . LYS A 1 72 ? 17.268 -13.176 -20.457 1.00 71.75 72 LYS A CA 1
ATOM 530 C C . LYS A 1 72 ? 17.464 -12.476 -21.816 1.00 71.75 72 LYS A C 1
ATOM 532 O O . LYS A 1 72 ? 18.317 -12.922 -22.584 1.00 71.75 72 LYS A O 1
ATOM 537 N N . PRO A 1 73 ? 16.741 -11.382 -22.128 1.00 70.50 73 PRO A N 1
ATOM 538 C CA . PRO A 1 73 ? 16.869 -10.713 -23.420 1.00 70.50 73 PRO A CA 1
ATOM 539 C C . PRO A 1 73 ? 18.264 -10.094 -23.597 1.00 70.50 73 PRO A C 1
ATOM 541 O O . PRO A 1 73 ? 18.741 -9.334 -22.749 1.00 70.50 73 PRO A O 1
ATOM 544 N N . HIS A 1 74 ? 18.914 -10.406 -24.721 1.00 75.69 74 HIS A N 1
ATOM 545 C CA . HIS A 1 74 ? 20.209 -9.839 -25.087 1.00 75.69 74 HIS A CA 1
ATOM 546 C C . HIS A 1 74 ? 20.020 -8.480 -25.776 1.00 75.69 74 HIS A C 1
ATOM 548 O O . HIS A 1 74 ? 19.621 -8.402 -26.938 1.00 75.69 74 HIS A O 1
ATOM 554 N N . ILE A 1 75 ? 20.311 -7.398 -25.053 1.00 76.69 75 ILE A N 1
ATOM 555 C CA . ILE A 1 75 ? 20.162 -6.023 -25.545 1.00 76.69 75 ILE A CA 1
ATOM 556 C C . ILE A 1 75 ? 21.460 -5.591 -26.230 1.00 76.69 75 ILE A C 1
ATOM 558 O O . ILE A 1 75 ? 22.493 -5.421 -25.571 1.00 76.69 75 ILE A O 1
ATOM 562 N N . ARG A 1 76 ? 21.396 -5.392 -27.553 1.00 78.62 76 ARG A N 1
ATOM 563 C CA . ARG A 1 76 ? 22.517 -4.869 -28.348 1.00 78.62 76 ARG A CA 1
ATOM 564 C C . ARG A 1 76 ? 22.938 -3.484 -27.824 1.00 78.62 76 ARG A C 1
ATOM 566 O O . ARG A 1 76 ? 22.067 -2.700 -27.443 1.00 78.62 76 ARG A O 1
ATOM 573 N N . PRO A 1 77 ? 24.245 -3.163 -27.783 1.00 78.44 77 PRO A N 1
ATOM 574 C CA . PRO A 1 77 ? 24.681 -1.793 -27.536 1.00 78.44 77 PRO A CA 1
ATOM 575 C C . PRO A 1 77 ? 24.170 -0.885 -28.661 1.00 78.44 77 PRO A C 1
ATOM 577 O O . PRO A 1 77 ? 24.250 -1.247 -29.835 1.00 78.44 77 PRO A O 1
ATOM 580 N N . LEU A 1 78 ? 23.641 0.281 -28.299 1.00 75.50 78 LEU A N 1
ATOM 581 C CA . LEU A 1 78 ? 23.316 1.342 -29.255 1.00 75.50 78 LEU A CA 1
ATOM 582 C C . LEU A 1 78 ? 24.508 2.302 -29.373 1.00 75.50 78 LEU A C 1
ATOM 584 O O . LEU A 1 78 ? 25.439 2.253 -28.560 1.00 75.50 78 LEU A O 1
ATOM 588 N N . SER A 1 79 ? 24.472 3.179 -30.380 1.00 83.31 79 SER A N 1
ATOM 589 C CA . SER A 1 79 ? 25.379 4.326 -30.446 1.00 83.31 79 SER A CA 1
ATOM 590 C C . SER A 1 79 ? 25.198 5.213 -29.213 1.00 83.31 79 SER A C 1
ATOM 592 O O . SER A 1 79 ? 24.088 5.355 -28.692 1.00 83.31 79 SER A O 1
ATOM 594 N N . GLU A 1 80 ? 26.290 5.811 -28.735 1.00 81.00 80 GLU A N 1
ATOM 595 C CA . GLU A 1 80 ? 26.291 6.521 -27.451 1.00 81.00 80 GLU A CA 1
ATOM 596 C C . GLU A 1 80 ? 25.281 7.672 -27.423 1.00 81.00 80 GLU A C 1
ATOM 598 O O . GLU A 1 80 ? 24.521 7.778 -26.464 1.00 81.00 80 GLU A O 1
ATOM 603 N N . SER A 1 81 ? 25.171 8.441 -28.511 1.00 85.12 81 SER A N 1
ATOM 604 C CA . SER A 1 81 ? 24.185 9.519 -28.665 1.00 85.12 81 SER A CA 1
ATOM 605 C C . SER A 1 81 ? 22.746 9.032 -28.459 1.00 85.12 81 SER A C 1
ATOM 607 O O . SER A 1 81 ? 21.983 9.649 -27.7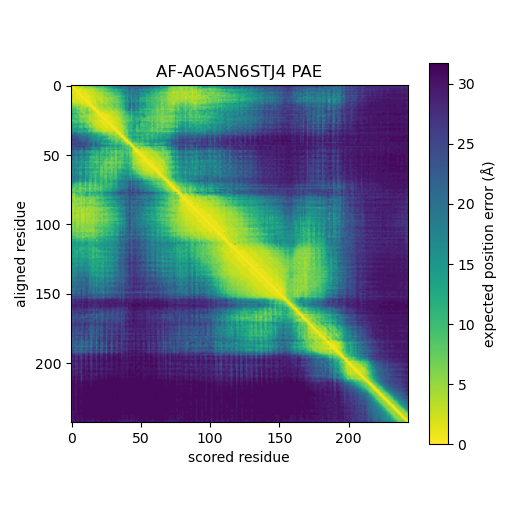19 1.00 85.12 81 SER A O 1
ATOM 609 N N . LYS A 1 82 ? 22.382 7.880 -29.042 1.00 83.94 82 LYS A N 1
ATOM 610 C CA . LYS A 1 82 ? 21.025 7.323 -28.932 1.00 83.94 82 LYS A CA 1
ATOM 611 C C . LYS A 1 82 ? 20.763 6.692 -27.561 1.00 83.94 82 LYS A C 1
ATOM 613 O O . LYS A 1 82 ? 19.638 6.715 -27.067 1.00 83.94 82 LYS A O 1
ATOM 618 N N . ALA A 1 83 ? 21.803 6.162 -26.916 1.00 85.88 83 ALA A N 1
ATOM 619 C CA . ALA A 1 83 ? 21.719 5.712 -25.530 1.00 85.88 83 ALA A CA 1
ATOM 620 C C . ALA A 1 83 ? 21.560 6.888 -24.545 1.00 85.88 83 ALA A C 1
ATOM 622 O O . ALA A 1 83 ? 20.886 6.728 -23.529 1.00 85.88 83 ALA A O 1
ATOM 623 N N . ILE A 1 84 ? 22.160 8.054 -24.827 1.00 85.81 84 ILE A N 1
ATOM 624 C CA . ILE A 1 84 ? 21.997 9.285 -24.031 1.00 85.81 84 ILE A CA 1
ATOM 625 C C . ILE A 1 84 ? 20.563 9.803 -24.149 1.00 85.81 84 ILE A C 1
ATOM 627 O O . ILE A 1 84 ? 19.922 10.021 -23.126 1.00 85.81 84 ILE A O 1
ATOM 631 N N . GLU A 1 85 ? 20.043 9.922 -25.372 1.00 87.69 85 GLU A N 1
ATOM 632 C CA . GLU A 1 85 ? 18.665 10.351 -25.646 1.00 87.69 85 GLU A CA 1
ATOM 633 C C . GLU A 1 85 ? 17.638 9.453 -24.932 1.00 87.69 85 GLU A C 1
ATOM 635 O O . GLU A 1 85 ? 16.837 9.934 -24.132 1.00 87.69 85 GLU A O 1
ATOM 640 N N . SER A 1 86 ? 17.736 8.130 -25.112 1.00 86.06 86 SER A N 1
ATOM 641 C CA . SER A 1 86 ? 16.869 7.169 -24.413 1.00 86.06 86 SER A CA 1
ATOM 642 C C . SER A 1 86 ? 17.036 7.207 -22.889 1.00 86.06 86 SER A C 1
ATOM 644 O O . SER A 1 86 ? 16.057 7.020 -22.167 1.00 86.06 86 SER A O 1
ATOM 646 N N . GLY A 1 87 ? 18.249 7.460 -22.386 1.00 87.75 87 GLY A N 1
ATOM 647 C CA . GLY A 1 87 ? 18.502 7.643 -20.958 1.00 87.75 87 GLY A CA 1
ATOM 648 C C . GLY A 1 87 ? 17.834 8.901 -20.397 1.00 87.75 87 GLY A C 1
ATOM 649 O O . GLY A 1 87 ? 17.292 8.854 -19.295 1.00 87.75 87 GLY A O 1
ATOM 650 N N . ALA A 1 88 ? 17.815 9.999 -21.158 1.00 91.12 88 ALA A N 1
ATOM 651 C CA . ALA A 1 88 ? 17.133 11.232 -20.777 1.00 91.12 88 ALA A CA 1
ATOM 652 C C . ALA A 1 88 ? 15.608 11.043 -20.715 1.00 91.12 88 ALA A C 1
ATOM 654 O O . ALA A 1 88 ? 14.995 11.436 -19.723 1.00 91.12 88 ALA A O 1
ATOM 655 N N . THR A 1 89 ? 15.009 10.370 -21.709 1.00 90.44 89 THR A N 1
ATOM 656 C CA . THR A 1 89 ? 13.580 10.005 -21.682 1.00 90.44 89 THR A CA 1
ATOM 657 C C . THR A 1 89 ? 13.240 9.120 -20.482 1.00 90.44 89 THR A C 1
ATOM 659 O O . THR A 1 89 ? 12.244 9.363 -19.811 1.00 90.44 89 THR A O 1
ATOM 662 N N . PHE A 1 90 ? 14.078 8.128 -20.164 1.00 90.31 90 PHE A N 1
ATOM 663 C CA . PHE A 1 90 ? 13.852 7.256 -19.008 1.00 90.31 90 PHE A CA 1
ATOM 664 C C . PHE A 1 90 ? 13.892 8.019 -17.672 1.00 90.31 90 PHE A C 1
ATOM 666 O O . PHE A 1 90 ? 13.092 7.744 -16.777 1.00 90.31 90 PHE A O 1
ATOM 673 N N . ILE A 1 91 ? 14.800 8.992 -17.524 1.00 92.31 91 ILE A N 1
ATOM 674 C CA . ILE A 1 91 ? 14.899 9.816 -16.309 1.00 92.31 91 ILE A CA 1
ATOM 675 C C . ILE A 1 91 ? 13.665 10.717 -16.154 1.00 92.31 91 ILE A C 1
ATOM 677 O O . ILE A 1 91 ? 13.110 10.781 -15.057 1.00 92.31 91 ILE A O 1
ATOM 681 N N . SER A 1 92 ? 13.203 11.377 -17.223 1.00 94.69 92 SER A N 1
ATOM 682 C CA . SER A 1 92 ? 12.008 12.231 -17.150 1.00 94.69 92 SER A CA 1
ATOM 683 C C . SER A 1 92 ? 10.725 11.424 -16.926 1.00 94.69 92 SER A C 1
ATOM 685 O O . SER A 1 92 ? 9.902 11.813 -16.099 1.00 94.69 92 SER A O 1
ATOM 687 N N . GLU A 1 93 ? 10.586 10.264 -17.571 1.00 92.25 93 GLU A N 1
ATOM 688 C CA . GLU A 1 93 ? 9.489 9.317 -17.337 1.00 92.25 93 GLU A CA 1
ATOM 689 C C . GLU A 1 93 ? 9.477 8.826 -15.878 1.00 92.25 93 GLU A C 1
ATOM 691 O O . GLU A 1 93 ? 8.460 8.935 -15.192 1.00 92.25 93 GLU A O 1
ATOM 696 N N . THR A 1 94 ? 10.625 8.374 -15.360 1.00 93.56 94 THR A N 1
ATOM 697 C CA . THR A 1 94 ? 10.757 7.908 -13.967 1.00 93.56 94 THR A CA 1
ATOM 698 C C . THR A 1 94 ? 10.439 9.016 -12.962 1.00 93.56 94 THR A C 1
ATOM 700 O O . THR A 1 94 ? 9.760 8.761 -11.969 1.00 93.56 94 THR A O 1
ATOM 703 N N . PHE A 1 95 ? 10.877 10.253 -13.217 1.00 95.94 95 PHE A N 1
ATOM 704 C CA . PHE A 1 95 ? 10.550 11.401 -12.370 1.00 95.94 95 PHE A CA 1
ATOM 705 C C . PHE A 1 95 ? 9.035 11.636 -12.295 1.00 95.94 95 PHE A C 1
ATOM 707 O O . PHE A 1 95 ? 8.488 11.751 -11.197 1.00 95.94 95 PHE A O 1
ATOM 714 N N . LEU A 1 96 ? 8.339 11.632 -13.438 1.00 96.31 96 LEU A N 1
ATOM 715 C CA . LEU A 1 96 ? 6.882 11.786 -13.480 1.00 96.31 96 LEU A CA 1
ATOM 716 C C . LEU A 1 96 ? 6.160 10.641 -12.754 1.00 96.31 96 LEU A C 1
ATOM 718 O O . LEU A 1 96 ? 5.223 10.904 -12.002 1.00 96.31 96 LEU A O 1
ATOM 722 N N . PHE A 1 97 ? 6.619 9.393 -12.901 1.00 94.31 97 PHE A N 1
ATOM 723 C CA . PHE A 1 97 ? 6.059 8.255 -12.162 1.00 94.31 97 PHE A CA 1
ATOM 724 C C . PHE A 1 97 ? 6.297 8.338 -10.649 1.00 94.31 97 PHE A C 1
ATOM 726 O O . PHE A 1 97 ? 5.393 8.002 -9.884 1.00 94.31 97 PHE A O 1
ATOM 733 N N . ILE A 1 98 ? 7.463 8.814 -10.196 1.00 97.44 98 ILE A N 1
ATOM 734 C CA . ILE A 1 98 ? 7.738 9.023 -8.765 1.00 97.44 98 ILE A CA 1
ATOM 735 C C . ILE A 1 98 ? 6.859 10.144 -8.202 1.00 97.44 98 ILE A C 1
ATOM 737 O O . ILE A 1 98 ? 6.300 9.978 -7.121 1.00 97.44 98 ILE A O 1
ATOM 741 N N . VAL A 1 99 ? 6.677 11.252 -8.928 1.00 97.38 99 VAL A N 1
ATOM 742 C CA . VAL A 1 99 ? 5.783 12.342 -8.500 1.00 97.38 99 VAL A CA 1
ATOM 743 C C . VAL A 1 99 ? 4.328 11.867 -8.457 1.00 97.38 99 VAL A C 1
ATOM 745 O O . VAL A 1 99 ? 3.664 12.040 -7.437 1.00 97.38 99 VAL A O 1
ATOM 748 N N . ALA A 1 100 ? 3.832 11.211 -9.510 1.00 96.69 100 ALA A N 1
ATOM 749 C CA . ALA A 1 100 ? 2.454 10.720 -9.568 1.00 96.69 100 ALA A CA 1
ATOM 750 C C . ALA A 1 100 ? 2.175 9.627 -8.519 1.00 96.69 100 ALA A C 1
ATOM 752 O O . ALA A 1 100 ? 1.208 9.722 -7.763 1.00 96.69 100 ALA A O 1
ATOM 753 N N . GLY A 1 101 ? 3.042 8.614 -8.423 1.00 96.81 101 GLY A N 1
ATOM 754 C CA . GLY A 1 101 ? 2.936 7.553 -7.420 1.00 96.81 101 GLY A CA 1
ATOM 755 C C . GLY A 1 101 ? 3.097 8.084 -5.994 1.00 96.81 101 GLY A C 1
ATOM 756 O O . GLY A 1 101 ? 2.338 7.699 -5.106 1.00 96.81 101 GLY A O 1
ATOM 757 N N . GLY A 1 102 ? 4.022 9.024 -5.785 1.00 97.19 102 GLY A N 1
ATOM 758 C CA . GLY A 1 102 ? 4.225 9.715 -4.515 1.00 97.19 102 GLY A CA 1
ATOM 759 C C . GLY A 1 102 ? 2.992 10.500 -4.073 1.00 97.19 102 GLY A C 1
ATOM 760 O O . GLY A 1 102 ? 2.587 10.373 -2.921 1.00 97.19 102 GLY A O 1
ATOM 761 N N . LEU A 1 103 ? 2.339 11.232 -4.983 1.00 96.56 103 LEU A N 1
ATOM 762 C CA . LEU A 1 103 ? 1.074 11.920 -4.706 1.00 96.56 103 LEU A CA 1
ATOM 763 C C . LEU A 1 103 ? -0.047 10.938 -4.337 1.00 96.56 103 LEU A C 1
ATOM 765 O O . LEU A 1 103 ? -0.748 11.175 -3.359 1.00 96.56 103 LEU A O 1
ATOM 769 N N . ILE A 1 104 ? -0.184 9.811 -5.046 1.00 95.62 104 ILE A N 1
ATOM 770 C CA . ILE A 1 104 ? -1.197 8.784 -4.735 1.00 95.62 104 ILE A CA 1
ATOM 771 C C . ILE A 1 104 ? -0.951 8.158 -3.352 1.00 95.62 104 ILE A C 1
ATOM 773 O O . ILE A 1 104 ? -1.886 8.011 -2.561 1.00 95.62 104 ILE A O 1
ATOM 777 N N . VAL A 1 105 ? 0.298 7.808 -3.027 1.00 96.19 105 VAL A N 1
ATOM 778 C CA . VAL A 1 105 ? 0.661 7.249 -1.713 1.00 96.19 105 VAL A CA 1
ATOM 779 C C . VAL A 1 105 ? 0.483 8.289 -0.604 1.00 96.19 105 VAL A C 1
ATOM 781 O O . VAL A 1 105 ? -0.041 7.953 0.457 1.00 96.19 105 VAL A O 1
ATOM 784 N N . PHE A 1 106 ? 0.847 9.549 -0.847 1.00 95.62 106 PHE A N 1
ATOM 785 C CA . PHE A 1 106 ? 0.662 10.648 0.099 1.00 95.62 106 PHE A CA 1
ATOM 786 C C . PHE A 1 106 ? -0.822 10.928 0.370 1.00 95.62 106 PHE A C 1
ATOM 788 O O . PHE A 1 106 ? -1.220 11.004 1.530 1.00 95.62 106 PHE A O 1
ATOM 795 N N . GLU A 1 107 ? -1.655 11.004 -0.671 1.00 93.88 107 GLU A N 1
ATOM 796 C CA . GLU A 1 107 ? -3.110 11.163 -0.563 1.00 93.88 107 GLU A CA 1
ATOM 797 C C . GLU A 1 107 ? -3.738 9.983 0.199 1.00 93.88 107 GLU A C 1
ATOM 799 O O . GLU A 1 107 ? -4.510 10.184 1.137 1.00 93.88 107 GLU A O 1
ATOM 804 N N . SER A 1 108 ? -3.331 8.749 -0.125 1.00 91.88 108 SER A N 1
ATOM 805 C CA . SER A 1 108 ? -3.750 7.524 0.571 1.00 91.88 108 SER A CA 1
ATOM 806 C C . SER A 1 108 ? -3.365 7.541 2.054 1.00 91.88 108 SER A C 1
ATOM 808 O O . SER A 1 108 ? -4.212 7.294 2.909 1.00 91.88 108 SER A O 1
ATOM 810 N N . TRP A 1 109 ? -2.121 7.894 2.394 1.00 92.44 109 TRP A N 1
ATOM 811 C CA . TRP A 1 109 ? -1.649 7.990 3.780 1.00 92.44 109 TRP A CA 1
ATOM 812 C C . TRP A 1 109 ? -2.365 9.102 4.562 1.00 92.44 109 TRP A C 1
ATOM 814 O O . TRP A 1 109 ? -2.825 8.882 5.685 1.00 92.44 109 TRP A O 1
ATOM 824 N N . ARG A 1 110 ? -2.532 10.277 3.944 1.00 92.31 110 ARG A N 1
ATOM 825 C CA . ARG A 1 110 ? -3.264 11.430 4.490 1.00 92.31 110 ARG A CA 1
ATOM 826 C C . ARG A 1 110 ? -4.738 11.108 4.743 1.00 92.31 110 ARG A C 1
ATOM 828 O O . ARG A 1 110 ? -5.282 11.528 5.764 1.00 92.31 110 ARG A O 1
ATOM 835 N N . SER A 1 111 ? -5.371 10.363 3.838 1.00 89.69 111 SER A N 1
ATOM 836 C CA . SER A 1 111 ? -6.752 9.894 3.974 1.00 89.69 111 SER A CA 1
ATOM 837 C C . SER A 1 111 ? -6.873 8.854 5.094 1.00 89.69 111 SER A C 1
ATOM 839 O O . SER A 1 111 ? -7.626 9.057 6.050 1.00 89.69 111 SER A O 1
ATOM 841 N N . ARG A 1 112 ? -6.029 7.810 5.058 1.00 88.38 112 ARG A N 1
ATOM 842 C CA . ARG A 1 112 ? -5.974 6.738 6.066 1.00 88.38 112 ARG A CA 1
ATOM 843 C C . ARG A 1 112 ? -5.784 7.266 7.481 1.00 88.38 112 ARG A C 1
ATOM 845 O O . ARG A 1 112 ? -6.434 6.757 8.378 1.00 88.38 112 ARG A O 1
ATOM 852 N N . ARG A 1 113 ? -4.976 8.311 7.700 1.00 86.38 113 ARG A N 1
ATOM 853 C CA . ARG A 1 113 ? -4.802 8.931 9.032 1.00 86.38 113 ARG A CA 1
ATOM 854 C C . ARG A 1 113 ? -6.125 9.372 9.672 1.00 86.38 113 ARG A C 1
ATOM 856 O O . ARG A 1 113 ? -6.281 9.211 10.874 1.00 86.38 113 ARG A O 1
ATOM 863 N N . LYS A 1 114 ? -7.089 9.883 8.894 1.00 83.50 114 LYS A N 1
ATOM 864 C CA . LYS A 1 114 ? -8.413 10.279 9.417 1.00 83.50 114 LYS A CA 1
ATOM 865 C C . LYS A 1 114 ? -9.330 9.089 9.690 1.00 83.50 114 LYS A C 1
ATOM 867 O O . LYS A 1 114 ? -10.186 9.170 10.567 1.00 83.50 114 LYS A O 1
ATOM 872 N N . GLU A 1 115 ? -9.184 8.021 8.915 1.00 84.62 115 GLU A N 1
ATOM 873 C CA . GLU A 1 115 ? -9.930 6.783 9.119 1.00 84.62 115 GLU A CA 1
ATOM 874 C C . GLU A 1 115 ? -9.387 6.003 10.323 1.00 84.62 115 GLU A C 1
ATOM 876 O O . GLU A 1 115 ? -10.177 5.540 11.138 1.00 84.62 115 GLU A O 1
ATOM 881 N N . ASN A 1 116 ? -8.061 5.939 10.491 1.00 86.38 116 ASN A N 1
ATOM 882 C CA . ASN A 1 116 ? -7.411 5.266 11.616 1.00 86.38 116 ASN A CA 1
ATOM 883 C C . ASN A 1 116 ? -7.861 5.870 12.944 1.00 86.38 116 ASN A C 1
ATOM 885 O O . ASN A 1 116 ? -8.363 5.137 13.773 1.00 86.38 116 ASN A O 1
ATOM 889 N N . THR A 1 117 ? -7.841 7.198 13.099 1.00 87.31 117 THR A N 1
ATOM 890 C CA . THR A 1 117 ? -8.325 7.845 14.334 1.00 87.31 117 THR A CA 1
ATOM 891 C C . THR A 1 117 ? -9.812 7.606 14.615 1.00 87.31 117 THR A C 1
ATOM 893 O O . THR A 1 117 ? -10.221 7.580 15.771 1.00 87.31 117 THR A O 1
ATOM 896 N N . ARG A 1 118 ? -10.644 7.378 13.587 1.00 88.00 118 ARG A N 1
ATOM 897 C CA . ARG A 1 118 ? -12.043 6.958 13.794 1.00 88.00 118 ARG A CA 1
ATOM 898 C C . ARG A 1 118 ? -12.149 5.498 14.230 1.00 88.00 118 ARG A C 1
ATOM 900 O O . ARG A 1 118 ? -13.005 5.194 15.050 1.00 88.00 118 ARG A O 1
ATOM 907 N N . ARG A 1 119 ? -11.311 4.615 13.680 1.00 91.88 119 ARG A N 1
ATOM 908 C CA . ARG A 1 119 ? -11.222 3.207 14.093 1.00 91.88 119 ARG A CA 1
ATOM 909 C C . ARG A 1 119 ? -10.694 3.104 15.525 1.00 91.88 119 ARG A C 1
ATOM 911 O O . ARG A 1 119 ? -11.365 2.500 16.340 1.00 91.88 119 ARG A O 1
ATOM 918 N N . GLU A 1 120 ? -9.618 3.818 15.853 1.00 90.81 120 GLU A N 1
ATOM 919 C CA . GLU A 1 120 ? -9.039 3.947 17.199 1.00 90.81 120 GLU A CA 1
ATOM 920 C C . GLU A 1 120 ? -10.067 4.448 18.236 1.00 90.81 120 GLU A C 1
ATOM 922 O O . GLU A 1 120 ? -10.159 3.873 19.315 1.00 90.81 120 GLU A O 1
ATOM 927 N N . ASP A 1 121 ? -10.877 5.474 17.929 1.00 92.06 121 ASP A N 1
ATOM 928 C CA . ASP A 1 121 ? -11.959 5.947 18.820 1.00 92.06 121 ASP A CA 1
ATOM 929 C C . ASP A 1 121 ? -13.055 4.878 19.005 1.00 92.06 121 ASP A C 1
ATOM 931 O O . ASP A 1 121 ? -13.485 4.608 20.125 1.00 92.06 121 ASP A O 1
ATOM 935 N N . VAL A 1 122 ? -13.474 4.204 17.927 1.00 94.19 122 VAL A N 1
ATOM 936 C CA . VAL A 1 122 ? -14.465 3.113 17.999 1.00 94.19 122 VAL A CA 1
ATOM 937 C C . VAL A 1 122 ? -13.933 1.908 18.783 1.00 94.19 122 VAL A C 1
ATOM 939 O O . VAL A 1 122 ? -14.648 1.392 19.635 1.00 94.19 122 VAL A O 1
ATOM 942 N N . GLU A 1 123 ? -12.691 1.492 18.545 1.00 93.50 123 GLU A N 1
ATOM 943 C CA . GLU A 1 123 ? -11.999 0.416 19.265 1.00 93.50 123 GLU A CA 1
ATOM 944 C C . GLU A 1 123 ? -11.818 0.773 20.748 1.00 93.50 123 GLU A C 1
ATOM 946 O O . GLU A 1 123 ? -12.089 -0.054 21.615 1.00 93.50 123 GLU A O 1
ATOM 951 N N . THR A 1 124 ? -11.460 2.024 21.060 1.00 93.44 124 THR A N 1
ATOM 952 C CA . THR A 1 124 ? -11.344 2.511 22.445 1.00 93.44 124 THR A CA 1
ATOM 953 C C . THR A 1 124 ? -12.687 2.445 23.171 1.00 93.44 124 THR A C 1
ATOM 955 O O . THR A 1 124 ? -12.750 1.930 24.285 1.00 93.44 124 THR A O 1
ATOM 958 N N . ARG A 1 125 ? -13.772 2.909 22.536 1.00 93.69 125 ARG A N 1
ATOM 959 C CA . ARG A 1 125 ? -15.129 2.841 23.105 1.00 93.69 125 ARG A CA 1
ATOM 960 C C . ARG A 1 125 ? -15.634 1.413 23.247 1.00 93.69 125 ARG A C 1
ATOM 962 O O . ARG A 1 125 ? -16.307 1.115 24.226 1.00 93.69 125 ARG A O 1
ATOM 969 N N . LEU A 1 126 ? -15.330 0.538 22.289 1.00 94.69 126 LEU A N 1
ATOM 970 C CA . LEU A 1 126 ? -15.698 -0.873 22.362 1.00 94.69 126 LEU A CA 1
ATOM 971 C C . LEU A 1 126 ? -14.987 -1.541 23.547 1.00 94.69 126 LEU A C 1
ATOM 973 O O . LEU A 1 126 ? -15.649 -2.130 24.395 1.00 94.69 126 LEU A O 1
ATOM 977 N N . ALA A 1 127 ? -13.677 -1.326 23.688 1.00 93.69 127 ALA A N 1
ATOM 978 C CA . ALA A 1 127 ? -12.897 -1.822 24.819 1.00 93.69 127 ALA A CA 1
ATOM 979 C C . ALA A 1 127 ? -13.321 -1.210 26.171 1.00 93.69 127 ALA A C 1
ATOM 981 O O . ALA A 1 127 ? -13.196 -1.862 27.207 1.00 93.69 127 ALA A O 1
ATOM 982 N N . GLU A 1 128 ? -13.802 0.037 26.204 1.00 93.69 128 GLU A N 1
ATOM 983 C CA . GLU A 1 128 ? -14.387 0.651 27.406 1.00 93.69 128 GLU A CA 1
ATOM 984 C C . GLU A 1 128 ? -15.737 0.011 27.767 1.00 93.69 128 GLU A C 1
ATOM 986 O O . GLU A 1 128 ? -15.952 -0.350 28.926 1.00 93.69 128 GLU A O 1
ATOM 991 N N . LEU A 1 129 ? -1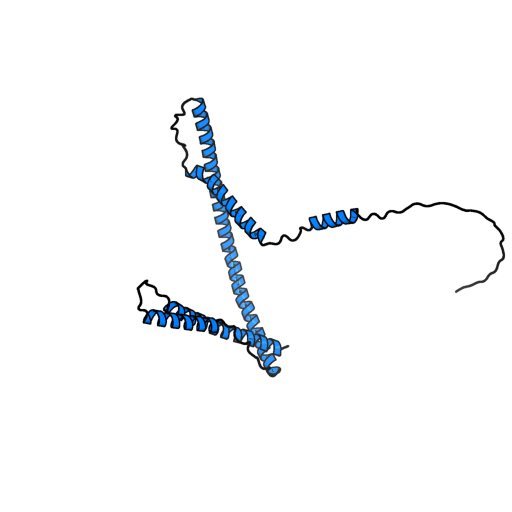6.614 -0.202 26.779 1.00 92.56 129 LEU A N 1
ATOM 992 C CA . LEU A 1 129 ? -17.897 -0.883 26.962 1.00 92.56 129 LEU A CA 1
ATOM 993 C C . LEU A 1 129 ? -17.704 -2.321 27.453 1.00 92.56 129 LEU A C 1
ATOM 995 O O . LEU A 1 129 ? -18.300 -2.687 28.464 1.00 92.56 129 LEU A O 1
ATOM 999 N N . GLU A 1 130 ? -16.823 -3.095 26.820 1.00 90.81 130 GLU A N 1
ATOM 1000 C CA . GLU A 1 130 ? -16.470 -4.459 27.234 1.00 90.81 130 GLU A CA 1
ATOM 1001 C C . GLU A 1 130 ? -15.951 -4.502 28.677 1.00 90.81 130 GLU A C 1
ATOM 1003 O O . GLU A 1 130 ? -16.395 -5.335 29.465 1.00 90.81 130 GLU A O 1
ATOM 1008 N N . LYS A 1 131 ? -15.067 -3.574 29.073 1.00 90.94 131 LYS A N 1
ATOM 1009 C CA . LYS A 1 131 ? -14.600 -3.460 30.469 1.00 90.94 131 LYS A CA 1
ATOM 1010 C C . LYS A 1 131 ? -15.735 -3.116 31.430 1.00 90.94 131 LYS A C 1
ATOM 1012 O O . LYS A 1 131 ? -15.806 -3.696 32.510 1.00 90.94 131 LYS A O 1
ATOM 1017 N N . SER A 1 132 ? -16.622 -2.194 31.051 1.00 89.31 132 SER A N 1
ATOM 1018 C CA . SER A 1 132 ? -17.770 -1.809 31.880 1.00 89.31 132 SER A CA 1
ATOM 1019 C C . SER A 1 132 ? -18.758 -2.965 32.062 1.00 89.31 132 SER A C 1
ATOM 1021 O O . SER A 1 132 ? -19.274 -3.174 33.160 1.00 89.31 132 SER A O 1
ATOM 1023 N N . GLU A 1 133 ? -18.961 -3.770 31.017 1.00 89.00 133 GLU A N 1
ATOM 1024 C CA . GLU A 1 133 ? -19.815 -4.949 31.055 1.00 89.00 133 G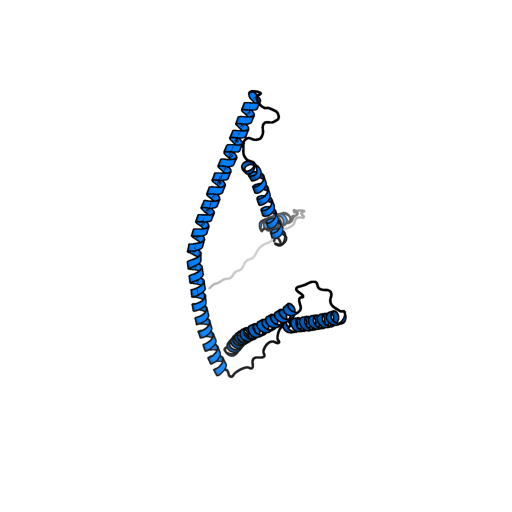LU A CA 1
ATOM 1025 C C . GLU A 1 133 ? -19.187 -6.064 31.899 1.00 89.00 133 GLU A C 1
ATOM 1027 O O . GLU A 1 133 ? -19.873 -6.637 32.745 1.00 89.00 133 GLU A O 1
ATOM 1032 N N . LYS A 1 134 ? -17.884 -6.331 31.740 1.00 88.38 134 LYS A N 1
ATOM 1033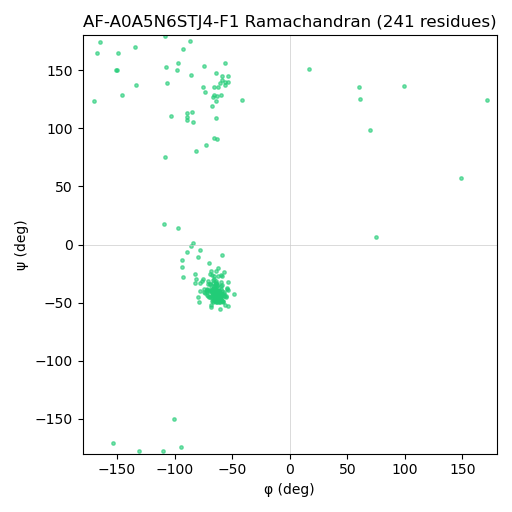 C CA . LYS A 1 134 ? -17.133 -7.282 32.577 1.00 88.38 134 LYS A CA 1
ATOM 1034 C C . LYS A 1 134 ? -17.200 -6.897 34.057 1.00 88.38 134 LYS A C 1
ATOM 1036 O O . LYS A 1 134 ? -17.633 -7.711 34.867 1.00 88.38 134 LYS A O 1
ATOM 1041 N N . ALA A 1 135 ? -16.931 -5.635 34.397 1.00 88.88 135 ALA A N 1
ATOM 1042 C CA . ALA A 1 135 ? -17.042 -5.135 35.769 1.00 88.88 135 ALA A CA 1
ATOM 1043 C C . ALA A 1 135 ? -18.475 -5.245 36.335 1.00 88.88 135 ALA A C 1
ATOM 1045 O O . ALA A 1 135 ? -18.662 -5.604 37.499 1.00 88.88 135 ALA A O 1
ATOM 1046 N N . ALA A 1 136 ? -19.507 -4.986 35.522 1.00 88.50 136 ALA A N 1
ATOM 1047 C CA . ALA A 1 136 ? -20.900 -5.177 35.932 1.00 88.50 136 ALA A CA 1
ATOM 1048 C C . ALA A 1 136 ? -21.240 -6.663 36.158 1.00 88.50 136 ALA A C 1
ATOM 1050 O O . ALA A 1 136 ? -21.911 -7.000 37.137 1.00 88.50 136 ALA A O 1
ATOM 1051 N N . ARG A 1 137 ? -20.749 -7.561 35.293 1.00 86.12 137 ARG A N 1
ATOM 1052 C CA . ARG A 1 137 ? -20.882 -9.019 35.441 1.00 86.12 137 ARG A CA 1
ATOM 1053 C C . ARG A 1 137 ? -20.194 -9.500 36.725 1.00 86.12 137 ARG A C 1
ATOM 1055 O O . ARG A 1 137 ? -20.842 -10.162 37.532 1.00 86.12 137 ARG A O 1
ATOM 1062 N N . GLU A 1 138 ? -18.949 -9.099 36.979 1.00 86.94 138 GLU A N 1
ATOM 1063 C CA . GLU A 1 138 ? -18.208 -9.399 38.217 1.00 86.94 138 GLU A CA 1
ATOM 1064 C C . GLU A 1 138 ? -18.932 -8.911 39.482 1.00 86.94 138 GLU A C 1
ATOM 1066 O O . GLU A 1 138 ? -19.048 -9.659 40.458 1.00 86.94 138 GLU A O 1
ATOM 1071 N N . ALA A 1 139 ? -19.468 -7.686 39.464 1.00 87.88 139 ALA A N 1
ATOM 1072 C CA . ALA A 1 139 ? -20.225 -7.134 40.586 1.00 87.88 139 ALA A CA 1
ATOM 1073 C C . ALA A 1 139 ? -21.484 -7.966 40.893 1.00 87.88 139 ALA A C 1
ATOM 1075 O O . ALA A 1 139 ? -21.775 -8.241 42.059 1.00 87.88 139 ALA A O 1
ATOM 1076 N N . LEU A 1 140 ? -22.196 -8.438 39.862 1.00 87.06 140 LEU A N 1
ATOM 1077 C CA . LEU A 1 140 ? -23.308 -9.374 40.037 1.00 87.06 140 LEU A CA 1
ATOM 1078 C C . LEU A 1 140 ? -22.832 -10.704 40.647 1.00 87.06 140 LEU A C 1
ATOM 1080 O O . LEU A 1 140 ? -23.454 -11.181 41.598 1.00 87.06 140 LEU A O 1
ATOM 1084 N N . LEU A 1 141 ? -21.714 -11.274 40.173 1.00 85.69 141 LEU A N 1
ATOM 1085 C CA . LEU A 1 141 ? -21.147 -12.506 40.743 1.00 85.69 141 LEU A CA 1
ATOM 1086 C C . LEU A 1 141 ? -20.786 -12.347 42.230 1.00 85.69 141 LEU A C 1
ATOM 1088 O O . LEU A 1 141 ? -20.976 -13.283 43.010 1.00 85.69 141 LEU A O 1
ATOM 1092 N N . ALA A 1 142 ? -20.265 -11.186 42.637 1.00 87.75 142 ALA A N 1
ATOM 1093 C CA . ALA A 1 142 ? -19.980 -10.877 44.038 1.00 87.75 142 ALA A CA 1
ATOM 1094 C C . ALA A 1 142 ? -21.267 -10.847 44.882 1.00 87.75 142 ALA A C 1
ATOM 1096 O O . ALA A 1 142 ? -21.339 -11.517 45.915 1.00 87.75 142 ALA A O 1
ATOM 1097 N N . VAL A 1 143 ? -22.312 -10.167 44.400 1.00 88.81 143 VAL A N 1
ATOM 1098 C CA . VAL A 1 143 ? -23.617 -10.106 45.077 1.00 88.81 143 VAL A CA 1
ATOM 1099 C C . VAL A 1 143 ? -24.276 -11.488 45.178 1.00 88.81 143 VAL A C 1
ATOM 1101 O O . VAL A 1 143 ? -24.803 -11.820 46.239 1.00 88.81 143 VAL A O 1
ATOM 1104 N N . GLU A 1 144 ? -24.214 -12.344 44.147 1.00 85.56 144 GLU A N 1
ATOM 1105 C CA . GLU A 1 144 ? -24.740 -13.719 44.256 1.00 85.56 144 GLU A CA 1
ATOM 1106 C C . GLU A 1 144 ? -23.976 -14.532 45.317 1.00 85.56 144 GLU A C 1
ATOM 1108 O O . GLU A 1 144 ? -24.606 -15.230 46.116 1.00 85.56 144 GLU A O 1
ATOM 1113 N N . LYS A 1 145 ? -22.641 -14.413 45.388 1.00 85.56 145 LYS A N 1
ATOM 1114 C CA . LYS A 1 145 ? -21.825 -15.082 46.422 1.00 85.56 145 LYS A CA 1
ATOM 1115 C C . LYS A 1 145 ? -22.244 -14.649 47.833 1.00 85.56 145 LYS A C 1
ATOM 1117 O O . LYS A 1 145 ? -22.405 -15.506 48.704 1.00 85.56 145 LYS A O 1
ATOM 1122 N N . GLU A 1 146 ? -22.474 -13.356 48.061 1.00 86.69 146 GLU A N 1
ATOM 1123 C CA . GLU A 1 146 ? -22.955 -12.841 49.351 1.00 86.69 146 GLU A CA 1
ATOM 1124 C C . GLU A 1 146 ? -24.376 -13.316 49.684 1.00 86.69 146 GLU A C 1
ATOM 1126 O O . GLU A 1 146 ? -24.628 -13.767 50.804 1.00 86.69 146 GLU A O 1
ATOM 1131 N N . LEU A 1 147 ? -25.291 -13.287 48.712 1.00 86.25 147 LEU A N 1
ATOM 1132 C CA . LEU A 1 147 ? -26.682 -13.723 48.870 1.00 86.25 147 LEU A CA 1
ATOM 1133 C C . LEU A 1 147 ? -26.752 -15.226 49.205 1.00 86.25 147 LEU A C 1
ATOM 1135 O O . LEU A 1 147 ? -27.462 -15.631 50.129 1.00 86.25 147 LEU A O 1
ATOM 1139 N N . LEU A 1 148 ? -25.958 -16.059 48.524 1.00 83.31 148 LEU A N 1
ATOM 1140 C CA . LEU A 1 148 ? -25.824 -17.485 48.839 1.00 83.31 148 LEU A CA 1
ATOM 1141 C C . LEU A 1 148 ? -25.205 -17.712 50.228 1.00 83.31 148 LEU A C 1
ATOM 1143 O O . LEU A 1 148 ? -25.685 -18.571 50.970 1.00 83.31 148 LEU A O 1
ATOM 1147 N N . ALA A 1 149 ? -24.199 -16.925 50.623 1.00 86.56 149 ALA A N 1
ATOM 1148 C CA . ALA A 1 149 ? -23.603 -17.004 51.957 1.00 86.56 149 ALA A CA 1
ATOM 1149 C C . ALA A 1 149 ? -24.584 -16.587 53.072 1.00 86.56 149 ALA A C 1
ATOM 1151 O O . ALA A 1 149 ? -24.573 -17.178 54.153 1.00 86.56 149 ALA A O 1
ATOM 1152 N N . GLN A 1 150 ? -25.459 -15.608 52.824 1.00 85.38 150 GLN A N 1
ATOM 1153 C CA . GLN A 1 150 ? -26.549 -15.250 53.738 1.00 85.38 150 GLN A CA 1
ATOM 1154 C C . GLN A 1 150 ? -27.592 -16.375 53.819 1.00 85.38 150 GLN A C 1
ATOM 1156 O O . GLN A 1 150 ? -27.902 -16.836 54.917 1.00 85.38 150 GLN A O 1
ATOM 1161 N N . LYS A 1 151 ? -28.062 -16.906 52.682 1.00 81.81 151 LYS A N 1
ATOM 1162 C CA . LYS A 1 151 ? -29.002 -18.044 52.654 1.00 81.81 151 LYS A CA 1
ATOM 1163 C C . LYS A 1 151 ? -28.456 -19.295 53.346 1.00 81.81 151 LYS A C 1
ATOM 1165 O O . LYS A 1 151 ? -29.217 -19.997 54.007 1.00 81.81 151 LYS A O 1
ATOM 1170 N N . ALA A 1 152 ? -27.147 -19.546 53.258 1.00 82.62 152 ALA A N 1
ATOM 1171 C CA . ALA A 1 152 ? -26.484 -20.614 54.005 1.00 82.62 152 ALA A CA 1
ATOM 1172 C C . ALA A 1 152 ? -26.603 -20.412 55.525 1.00 82.62 152 ALA A C 1
ATOM 1174 O O . ALA A 1 152 ? -26.971 -21.343 56.238 1.00 82.62 152 ALA A O 1
ATOM 1175 N N . LYS A 1 153 ? -26.347 -19.190 56.017 1.00 84.88 153 LYS A N 1
ATOM 1176 C CA . LYS A 1 153 ? -26.465 -18.838 57.446 1.00 84.88 153 LYS A CA 1
ATOM 1177 C C . LYS A 1 153 ? -27.902 -18.944 57.965 1.00 84.88 153 LYS A C 1
ATOM 1179 O O . LYS A 1 153 ? -28.092 -19.323 59.1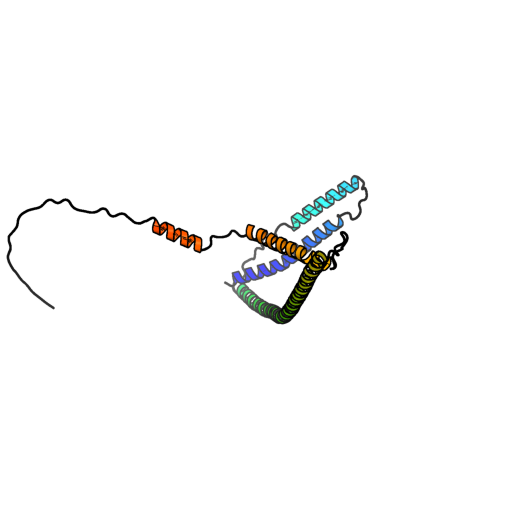15 1.00 84.88 153 LYS A O 1
ATOM 1184 N N . HIS A 1 154 ? -28.893 -18.637 57.128 1.00 82.44 154 HIS A N 1
ATOM 1185 C CA . HIS A 1 154 ? -30.315 -18.729 57.478 1.00 82.44 154 HIS A CA 1
ATOM 1186 C C . HIS A 1 154 ? -30.932 -20.126 57.260 1.00 82.44 154 HIS A C 1
ATOM 1188 O O . HIS A 1 154 ? -32.097 -20.328 57.583 1.00 82.44 154 HIS A O 1
ATOM 1194 N N . GLY A 1 155 ? -30.170 -21.105 56.757 1.00 70.62 155 GLY A N 1
ATOM 1195 C CA . GLY A 1 155 ? -30.630 -22.492 56.597 1.00 70.62 155 GLY A CA 1
ATOM 1196 C C . GLY A 1 155 ? -31.593 -22.738 55.426 1.00 70.62 155 GLY A C 1
ATOM 1197 O O . GLY A 1 155 ? -32.083 -23.853 55.272 1.00 70.62 155 GLY A O 1
ATOM 1198 N N . GLU A 1 156 ? -31.837 -21.742 54.570 1.00 66.69 156 GLU A N 1
ATOM 1199 C CA . GLU A 1 156 ? -32.806 -21.815 53.461 1.00 66.69 156 GLU A CA 1
ATOM 1200 C C . GLU A 1 156 ? -32.255 -22.471 52.179 1.00 66.69 156 GLU A C 1
ATOM 1202 O O . GLU A 1 156 ? -32.956 -22.565 51.167 1.00 66.69 156 GLU A O 1
ATOM 1207 N N . LEU A 1 157 ? -30.998 -22.930 52.177 1.00 59.88 157 LEU A N 1
ATOM 1208 C CA . LEU A 1 157 ? -30.398 -23.588 51.013 1.00 59.88 157 LEU A CA 1
ATOM 1209 C C . LEU A 1 157 ? -30.964 -24.999 50.795 1.00 59.88 157 LEU A C 1
ATOM 1211 O O . LEU A 1 157 ? -30.370 -26.010 51.177 1.00 59.88 157 LEU A O 1
ATOM 1215 N N . SER A 1 158 ? -32.091 -25.067 50.084 1.00 55.78 158 SER A N 1
ATOM 1216 C CA . SER A 1 158 ? -32.519 -26.292 49.410 1.00 55.78 158 SER A CA 1
ATOM 1217 C C . SER A 1 158 ? -31.399 -26.816 48.504 1.00 55.78 158 SER A C 1
ATOM 1219 O O . SER A 1 158 ? -30.763 -26.057 47.768 1.00 55.78 158 SER A O 1
ATOM 1221 N N . LYS A 1 159 ? -31.222 -28.144 48.480 1.00 56.78 159 LYS A N 1
ATOM 1222 C CA . LYS A 1 159 ? -30.257 -28.861 47.620 1.00 56.78 159 LYS A CA 1
ATOM 1223 C C . LYS A 1 159 ? -30.467 -28.621 46.114 1.00 56.78 159 LYS A C 1
ATOM 1225 O O . LYS A 1 159 ? -29.633 -29.032 45.316 1.00 56.78 159 LYS A O 1
ATOM 1230 N N . SER A 1 160 ? -31.569 -27.973 45.735 1.00 53.66 160 SER A N 1
ATOM 1231 C CA . SER A 1 160 ? -31.946 -27.611 44.367 1.00 53.66 160 SER A CA 1
ATOM 1232 C C . SER A 1 160 ? -31.860 -26.105 44.070 1.00 53.66 160 SER A C 1
ATOM 1234 O O . SER A 1 160 ? -32.503 -25.653 43.124 1.00 53.66 160 SER A O 1
ATOM 1236 N N . SER A 1 161 ? -31.145 -25.302 44.872 1.00 59.84 161 SER A N 1
ATOM 1237 C CA . SER A 1 161 ? -30.968 -23.871 44.580 1.00 59.84 161 SER A CA 1
ATOM 1238 C C . SER A 1 161 ? -30.144 -23.696 43.300 1.00 59.84 161 SER A C 1
ATOM 1240 O O . SER A 1 161 ? -28.914 -23.661 43.341 1.00 59.84 161 SER A O 1
ATOM 1242 N N . HIS A 1 162 ? -30.825 -23.604 42.154 1.00 60.75 162 HIS A N 1
ATOM 1243 C CA . HIS A 1 162 ? -30.207 -23.200 40.895 1.00 60.75 162 HIS A CA 1
ATOM 1244 C C . HIS A 1 162 ? -29.478 -21.863 41.083 1.00 60.75 162 HIS A C 1
ATOM 1246 O O . HIS A 1 162 ? -29.923 -21.007 41.852 1.00 60.75 162 HIS A O 1
ATOM 1252 N N . ARG A 1 163 ? -28.352 -21.709 40.375 1.00 69.38 163 ARG A N 1
ATOM 1253 C CA . ARG A 1 163 ? -27.625 -20.437 40.304 1.00 69.38 163 ARG A CA 1
ATOM 1254 C C . ARG A 1 163 ? -28.576 -19.359 39.800 1.00 69.38 163 ARG A C 1
ATOM 1256 O O . ARG A 1 163 ? -29.381 -19.618 38.906 1.00 69.38 163 ARG A O 1
ATOM 1263 N N . ILE A 1 164 ? -28.504 -18.195 40.424 1.00 71.88 164 ILE A N 1
ATOM 1264 C CA . ILE A 1 164 ? -29.459 -17.106 40.239 1.00 71.88 164 ILE A CA 1
ATOM 1265 C C . ILE A 1 164 ? -29.093 -16.307 38.983 1.00 71.88 164 ILE A C 1
ATOM 1267 O O . ILE A 1 164 ? -29.988 -15.839 38.280 1.00 71.88 164 ILE A O 1
ATOM 1271 N N . LEU A 1 165 ? -27.798 -16.185 38.670 1.00 74.19 165 LEU A N 1
ATOM 1272 C CA . LEU A 1 165 ? -27.333 -15.473 37.482 1.00 74.19 165 LEU A CA 1
ATOM 1273 C C . LEU A 1 165 ? -27.299 -16.343 36.210 1.00 74.19 165 LEU A C 1
ATOM 1275 O O . LEU A 1 165 ? -26.968 -17.534 36.289 1.00 74.19 165 LEU A O 1
ATOM 1279 N N . PRO A 1 166 ? -27.583 -15.744 35.031 1.00 73.75 166 PRO A N 1
ATOM 1280 C CA . PRO A 1 166 ? -27.493 -16.409 33.733 1.00 73.75 166 PRO A CA 1
ATOM 1281 C C . PRO A 1 166 ? -26.110 -16.999 33.450 1.00 73.75 166 PRO A C 1
ATOM 1283 O O . PRO A 1 166 ? -25.086 -16.561 33.982 1.00 73.75 166 PRO A O 1
ATOM 1286 N N . ARG A 1 167 ? -26.069 -17.999 32.570 1.00 68.19 167 ARG A N 1
ATOM 1287 C CA . ARG A 1 167 ? -24.852 -18.761 32.271 1.00 68.19 167 ARG A CA 1
ATOM 1288 C C . ARG A 1 167 ? -23.779 -17.900 31.590 1.00 68.19 167 ARG A C 1
ATOM 1290 O O . ARG A 1 167 ? -22.590 -18.088 31.826 1.00 68.19 167 ARG A O 1
ATOM 1297 N N . GLU A 1 168 ? -24.220 -16.902 30.839 1.00 68.88 168 GLU A N 1
ATOM 1298 C CA . GLU A 1 168 ? -23.440 -15.911 30.098 1.00 68.88 168 GLU A CA 1
ATOM 1299 C C . GLU A 1 168 ? -22.572 -15.024 31.010 1.00 68.88 168 GLU A C 1
ATOM 1301 O O . GLU A 1 168 ? -21.596 -14.439 30.548 1.00 68.88 168 GLU A O 1
ATOM 1306 N N . VAL A 1 169 ? -22.905 -14.933 32.304 1.00 70.12 169 VAL A N 1
ATOM 1307 C CA . VAL A 1 169 ? -22.102 -14.225 33.317 1.00 70.12 169 VAL A CA 1
ATOM 1308 C C . VAL A 1 169 ? -20.948 -15.107 33.818 1.00 70.12 169 VAL A C 1
ATOM 1310 O O . VAL A 1 169 ? -19.889 -14.600 34.167 1.00 70.12 169 VAL A O 1
ATOM 1313 N N . TRP A 1 170 ? -21.129 -16.433 33.810 1.00 65.19 170 TRP A N 1
ATOM 1314 C CA . TRP A 1 170 ? -20.163 -17.420 34.311 1.00 65.19 170 TRP A CA 1
ATOM 1315 C C . TRP A 1 170 ? -19.205 -17.959 33.244 1.00 65.19 170 TRP A C 1
ATOM 1317 O O . TRP A 1 170 ? -18.101 -18.383 33.573 1.00 65.19 170 TRP A O 1
ATOM 1327 N N . ASP A 1 171 ? -19.617 -17.987 31.975 1.00 66.25 171 ASP A N 1
ATOM 1328 C CA . ASP A 1 171 ? -18.773 -18.487 30.883 1.00 66.25 171 ASP A CA 1
ATOM 1329 C C . ASP A 1 171 ? -17.700 -17.451 30.434 1.00 66.25 171 ASP A C 1
ATOM 1331 O O . ASP A 1 171 ? -16.829 -17.810 29.644 1.00 66.25 171 ASP A O 1
ATOM 1335 N N . VAL A 1 172 ? -17.691 -16.217 30.979 1.00 63.44 172 VAL A N 1
ATOM 1336 C CA . VAL A 1 172 ? -16.729 -15.137 30.632 1.00 63.44 172 VAL A CA 1
ATOM 1337 C C . VAL A 1 172 ? -15.302 -15.437 31.083 1.00 63.44 172 VAL A C 1
ATOM 1339 O O . VAL A 1 172 ? -14.411 -15.444 30.241 1.00 63.44 172 VAL A O 1
ATOM 1342 N N . GLU A 1 173 ? -15.074 -15.750 32.368 1.00 63.88 173 GLU A N 1
ATOM 1343 C CA . GLU A 1 173 ? -13.734 -16.116 32.883 1.00 63.88 173 GLU A CA 1
ATOM 1344 C C . GLU A 1 173 ? -13.133 -17.261 32.044 1.00 63.88 173 GLU A C 1
ATOM 1346 O O . GLU A 1 173 ? -11.973 -17.229 31.645 1.00 63.88 173 GLU A O 1
ATOM 1351 N N . ARG A 1 174 ? -13.973 -18.228 31.653 1.00 60.25 174 ARG A N 1
ATOM 1352 C CA . ARG A 1 174 ? -13.595 -19.359 30.796 1.00 60.25 174 ARG A CA 1
ATOM 1353 C C . ARG A 1 174 ? -13.287 -18.967 29.343 1.00 60.25 174 ARG A C 1
ATOM 1355 O O . ARG A 1 174 ? -12.595 -19.729 28.666 1.00 60.25 174 ARG A O 1
ATOM 1362 N N . GLN A 1 175 ? -13.831 -17.864 28.829 1.00 59.88 175 GLN A N 1
ATOM 1363 C CA . GLN A 1 175 ? -13.483 -17.329 27.508 1.00 59.88 175 GLN A CA 1
ATOM 1364 C C . GLN A 1 175 ? -12.163 -16.557 27.570 1.00 59.88 175 GLN A C 1
ATOM 1366 O O . GLN A 1 175 ? -11.278 -16.837 26.767 1.00 59.88 175 GLN A O 1
ATOM 1371 N N . GLU A 1 176 ? -11.977 -15.698 28.572 1.00 64.75 176 GLU A N 1
ATOM 1372 C CA . GLU A 1 176 ? -10.734 -14.937 28.757 1.00 64.75 176 GLU A CA 1
ATOM 1373 C C . GLU A 1 176 ? -9.520 -15.845 28.989 1.00 64.75 176 GLU A C 1
ATOM 1375 O O . GLU A 1 176 ? -8.464 -15.628 28.396 1.00 64.75 176 GLU A O 1
ATOM 1380 N N . GLU A 1 177 ? -9.675 -16.913 29.780 1.00 64.69 177 GLU A N 1
ATOM 1381 C CA . GLU A 1 177 ? -8.650 -17.952 29.934 1.00 64.69 177 GLU A CA 1
ATOM 1382 C C . GLU A 1 177 ? -8.271 -18.587 28.585 1.00 64.69 177 GLU A C 1
ATOM 1384 O O . GLU A 1 177 ? -7.094 -18.833 28.324 1.00 64.69 177 GLU A O 1
ATOM 1389 N N . ARG A 1 178 ? -9.244 -18.843 27.698 1.00 64.75 178 ARG A N 1
ATOM 1390 C CA . ARG A 1 178 ? -8.993 -19.449 26.376 1.00 64.75 178 ARG A CA 1
ATOM 1391 C C . ARG A 1 178 ? -8.277 -18.490 25.438 1.00 64.75 178 ARG A C 1
ATOM 1393 O O . ARG A 1 178 ? -7.305 -18.897 24.808 1.00 64.75 178 ARG A O 1
ATOM 1400 N N . GLU A 1 179 ? -8.727 -17.242 25.381 1.00 70.06 179 GLU A N 1
ATOM 1401 C CA . GLU A 1 179 ? -8.123 -16.192 24.557 1.00 70.06 179 GLU A CA 1
ATOM 1402 C C . GLU A 1 179 ? -6.673 -15.933 24.991 1.00 70.06 179 GLU A C 1
ATOM 1404 O O . GLU A 1 179 ? -5.771 -15.955 24.158 1.00 70.06 179 GLU A O 1
ATOM 1409 N N . GLN A 1 180 ? -6.404 -15.830 26.299 1.00 65.75 180 GLN A N 1
ATOM 1410 C CA . GLN A 1 180 ? -5.038 -15.683 26.818 1.00 65.75 180 GLN A CA 1
ATOM 1411 C C . GLN A 1 180 ? -4.141 -16.899 26.532 1.00 65.75 180 GLN A C 1
ATOM 1413 O O . GLN A 1 180 ? -2.932 -16.730 26.350 1.00 65.75 180 GLN A O 1
ATOM 1418 N N . ILE A 1 181 ? -4.687 -18.120 26.503 1.00 69.12 181 ILE A N 1
ATOM 1419 C CA . ILE A 1 181 ? -3.931 -19.336 26.156 1.00 69.12 181 ILE A CA 1
ATOM 1420 C C . ILE A 1 181 ? -3.607 -19.371 24.656 1.00 69.12 181 ILE A C 1
ATOM 1422 O O . ILE A 1 181 ? -2.470 -19.681 24.291 1.00 69.12 181 ILE A O 1
ATOM 1426 N N . GLU A 1 182 ? -4.560 -19.029 23.783 1.00 75.31 182 GLU A N 1
ATOM 1427 C CA . GLU A 1 182 ? -4.309 -18.935 22.339 1.00 75.31 182 GLU A CA 1
ATOM 1428 C C . GLU A 1 182 ? -3.311 -17.813 22.019 1.00 75.31 182 GLU A C 1
ATOM 1430 O O . GLU A 1 182 ? -2.366 -18.045 21.255 1.00 75.31 182 GLU A O 1
ATOM 1435 N N . GLU A 1 183 ? -3.427 -16.652 22.678 1.00 74.12 183 GLU A N 1
ATOM 1436 C CA . GLU A 1 183 ? -2.472 -15.551 22.530 1.00 74.12 183 GLU A CA 1
ATOM 1437 C C . GLU A 1 183 ? -1.060 -15.907 23.028 1.00 74.12 183 GLU A C 1
ATOM 1439 O O . GLU A 1 183 ? -0.069 -15.544 22.398 1.00 74.12 183 GLU A O 1
ATOM 1444 N N . GLN A 1 184 ? -0.914 -16.679 24.104 1.00 75.56 184 GLN A N 1
ATOM 1445 C CA . GLN A 1 184 ? 0.410 -17.172 24.507 1.00 75.56 184 GLN A CA 1
ATOM 1446 C C . GLN A 1 184 ? 0.959 -18.220 23.522 1.00 75.56 184 GLN A C 1
ATOM 1448 O O . GLN A 1 184 ? 2.164 -18.249 23.257 1.00 75.56 184 GLN A O 1
ATOM 1453 N N . GLY A 1 185 ? 0.089 -19.045 22.931 1.00 82.56 185 GLY A N 1
ATOM 1454 C CA . GLY A 1 185 ? 0.456 -20.102 21.987 1.00 82.56 185 GLY A CA 1
ATOM 1455 C C . GLY A 1 185 ? 1.095 -19.594 20.691 1.00 82.56 185 GLY A C 1
ATOM 1456 O O . GLY A 1 185 ? 2.162 -20.080 20.306 1.00 82.56 185 GLY A O 1
ATOM 1457 N N . TRP A 1 186 ? 0.495 -18.605 20.015 1.00 83.88 186 TRP A N 1
ATOM 1458 C CA . TRP A 1 186 ? 1.064 -18.077 18.761 1.00 83.88 186 TRP A CA 1
ATOM 1459 C C . TRP A 1 186 ? 2.343 -17.256 18.986 1.00 83.88 186 TRP A C 1
ATOM 1461 O O . TRP A 1 186 ? 3.264 -17.363 18.176 1.00 83.88 186 TRP A O 1
ATOM 1471 N N . TRP A 1 187 ? 2.470 -16.514 20.095 1.00 82.38 187 TRP A N 1
ATOM 1472 C CA . TRP A 1 187 ? 3.729 -15.841 20.442 1.00 82.38 187 TRP A CA 1
ATOM 1473 C C . TRP A 1 187 ? 4.849 -16.844 20.767 1.00 82.38 187 TRP A C 1
ATOM 1475 O O . TRP A 1 187 ? 5.982 -16.666 20.307 1.00 82.38 187 TRP A O 1
ATOM 1485 N N . ALA A 1 188 ? 4.551 -17.932 21.488 1.00 82.44 188 ALA A N 1
ATOM 1486 C CA . ALA A 1 188 ? 5.498 -19.029 21.717 1.00 82.44 188 ALA A CA 1
ATOM 1487 C C . ALA A 1 188 ? 5.919 -19.710 20.397 1.00 82.44 188 ALA A C 1
ATOM 1489 O O . ALA A 1 188 ? 7.096 -20.000 20.181 1.00 82.44 188 ALA A O 1
ATOM 1490 N N . TRP A 1 189 ? 4.977 -19.898 19.470 1.00 84.50 189 TRP A N 1
ATOM 1491 C CA . TRP A 1 189 ? 5.262 -20.408 18.129 1.00 84.50 189 TRP A CA 1
ATOM 1492 C C . TRP A 1 189 ? 6.150 -19.448 17.318 1.00 84.50 189 TRP A C 1
ATOM 1494 O O . TRP A 1 189 ? 7.187 -19.874 16.817 1.00 84.50 189 TRP A O 1
ATOM 1504 N N . ILE A 1 190 ? 5.834 -18.150 17.248 1.00 87.31 190 ILE A N 1
ATOM 1505 C CA . ILE A 1 190 ? 6.636 -17.144 16.521 1.00 87.31 190 ILE A CA 1
ATOM 1506 C C . ILE A 1 190 ? 8.056 -17.030 17.091 1.00 87.31 190 ILE A C 1
ATOM 1508 O O . ILE A 1 190 ? 9.031 -17.041 16.336 1.00 87.31 190 ILE A O 1
ATOM 1512 N N . SER A 1 191 ? 8.188 -16.955 18.417 1.00 83.62 191 SER A N 1
ATOM 1513 C CA . SER A 1 191 ? 9.491 -16.858 19.092 1.00 83.62 191 SER A CA 1
ATOM 1514 C C . SER A 1 191 ? 10.374 -18.092 18.881 1.00 83.62 191 SER A C 1
ATOM 1516 O O . SER A 1 191 ? 11.593 -17.955 18.901 1.00 83.62 191 SER A O 1
ATOM 1518 N N . SER A 1 192 ? 9.802 -19.260 18.562 1.00 82.25 192 SER A N 1
ATOM 1519 C CA . SER A 1 192 ? 10.583 -20.450 18.191 1.00 82.25 192 SER A CA 1
ATOM 1520 C C . SER A 1 192 ? 11.318 -20.333 16.842 1.00 82.25 192 SER A C 1
ATOM 1522 O O . SER A 1 192 ? 12.324 -21.013 16.640 1.00 82.25 192 SER A O 1
ATOM 1524 N N . TYR A 1 193 ? 10.871 -19.451 15.934 1.00 84.12 193 TYR A N 1
ATOM 1525 C CA . TYR A 1 193 ? 11.534 -19.195 14.642 1.00 84.12 193 TYR A CA 1
ATOM 1526 C C . TYR A 1 193 ? 12.514 -18.021 14.678 1.00 84.12 193 TYR A C 1
ATOM 1528 O O . TYR A 1 193 ? 13.302 -17.855 13.746 1.00 84.12 193 TYR A O 1
ATOM 1536 N N . LEU A 1 194 ? 12.471 -17.200 15.728 1.00 79.50 194 LEU A N 1
ATOM 1537 C CA . LEU A 1 194 ? 13.424 -16.120 15.939 1.00 79.50 194 LEU A CA 1
ATOM 1538 C C . LEU A 1 194 ? 14.605 -16.672 16.746 1.00 79.50 194 LEU A C 1
ATOM 1540 O O . LEU A 1 194 ? 14.456 -16.903 17.946 1.00 79.50 194 LEU A O 1
ATOM 1544 N N . PRO A 1 195 ? 15.792 -16.885 16.143 1.00 66.75 195 PRO A N 1
ATOM 1545 C CA . PRO A 1 195 ? 16.963 -17.260 16.917 1.00 66.75 195 PRO A CA 1
ATOM 1546 C C . PRO A 1 195 ? 17.296 -16.103 17.861 1.00 66.75 195 PRO A C 1
ATOM 1548 O O . PRO A 1 195 ? 17.742 -15.045 17.417 1.00 66.75 195 PRO A O 1
ATOM 1551 N N . VAL A 1 196 ? 17.063 -16.306 19.161 1.00 70.50 196 VAL A N 1
ATOM 1552 C CA . VAL A 1 196 ? 17.403 -15.346 20.217 1.00 70.50 196 VAL A CA 1
ATOM 1553 C C . VAL A 1 196 ? 18.921 -15.176 20.241 1.0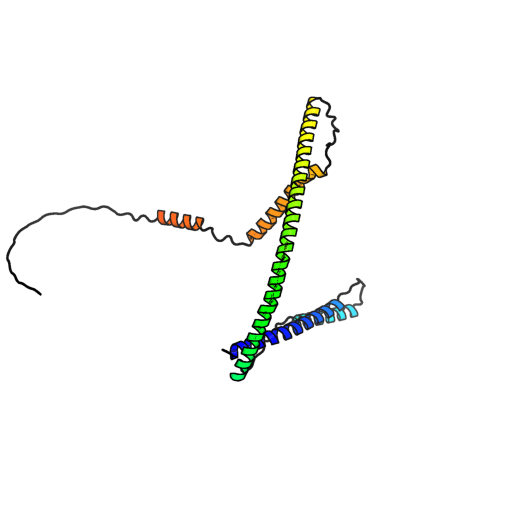0 70.50 196 VAL A C 1
ATOM 1555 O O . VAL A 1 196 ? 19.652 -15.915 20.901 1.00 70.50 196 VAL A O 1
ATOM 1558 N N . SER A 1 197 ? 19.410 -14.203 19.473 1.00 56.44 197 SER A N 1
ATOM 1559 C CA . SER A 1 197 ? 20.795 -13.757 19.524 1.00 56.44 197 SER A CA 1
ATOM 1560 C C . SER A 1 197 ? 21.052 -13.169 20.906 1.00 56.44 197 SER A C 1
ATOM 1562 O O . SER A 1 197 ? 20.334 -12.260 21.324 1.00 56.44 197 SER A O 1
ATOM 1564 N N . GLN A 1 198 ? 22.058 -13.708 21.595 1.00 52.50 198 GLN A N 1
ATOM 1565 C CA . GLN A 1 198 ? 22.393 -13.413 22.989 1.00 52.50 198 GLN A CA 1
ATOM 1566 C C . GLN A 1 198 ? 22.288 -11.920 23.331 1.00 52.50 198 GLN A C 1
ATOM 1568 O O . GLN A 1 198 ? 22.932 -11.075 22.707 1.00 52.50 198 GLN A O 1
ATOM 1573 N N . THR A 1 199 ? 21.493 -11.617 24.356 1.00 60.97 199 THR A N 1
ATOM 1574 C CA . THR A 1 199 ? 21.318 -10.277 24.925 1.00 60.97 199 THR A CA 1
ATOM 1575 C C . THR A 1 199 ? 22.679 -9.710 25.358 1.00 60.97 199 THR A C 1
ATOM 1577 O O . THR A 1 199 ? 23.473 -10.452 25.948 1.00 60.97 199 THR A O 1
ATOM 1580 N N . PRO A 1 200 ? 22.972 -8.410 25.139 1.00 58.34 200 PRO A N 1
ATOM 1581 C CA . PRO A 1 200 ? 24.283 -7.821 25.446 1.00 58.34 200 PRO A CA 1
ATOM 1582 C C . PRO A 1 200 ? 24.722 -7.976 26.911 1.00 58.34 200 PRO A C 1
ATOM 1584 O O . PRO A 1 200 ? 25.920 -8.005 27.185 1.00 58.34 200 PRO A O 1
ATOM 1587 N N . GLU A 1 201 ? 23.788 -8.150 27.850 1.00 59.19 201 GLU A N 1
ATOM 1588 C CA . GLU A 1 201 ? 24.104 -8.418 29.259 1.00 59.19 201 GLU A CA 1
ATOM 1589 C C . GLU A 1 201 ? 24.852 -9.744 29.470 1.00 59.19 201 GLU A C 1
ATOM 1591 O O . GLU A 1 201 ? 25.773 -9.800 30.283 1.00 59.19 201 GLU A O 1
ATOM 1596 N N . GLN A 1 202 ? 24.553 -10.796 28.694 1.00 60.47 202 GLN A N 1
ATOM 1597 C CA . GLN A 1 202 ? 25.279 -12.069 28.808 1.00 60.47 202 GLN A CA 1
ATOM 1598 C C . GLN A 1 202 ? 26.717 -11.964 28.277 1.00 60.47 202 GLN A C 1
ATOM 1600 O O . GLN A 1 202 ? 27.614 -12.606 28.823 1.00 60.47 202 GLN A O 1
ATOM 1605 N N . GLN A 1 203 ? 26.958 -11.114 27.270 1.00 59.53 203 GLN A N 1
ATOM 1606 C CA . GLN A 1 203 ? 28.316 -10.802 26.806 1.00 59.53 203 GLN A CA 1
ATOM 1607 C C . GLN A 1 203 ? 29.079 -9.936 27.818 1.00 59.53 203 GLN A C 1
ATOM 1609 O O . GLN A 1 203 ? 30.266 -10.166 28.057 1.00 59.53 203 GLN A O 1
ATOM 1614 N N . ALA A 1 204 ? 28.405 -8.981 28.468 1.00 62.19 204 ALA A N 1
ATOM 1615 C CA . ALA A 1 204 ? 28.997 -8.203 29.552 1.00 62.19 204 ALA A CA 1
ATOM 1616 C C . ALA A 1 204 ? 29.405 -9.108 30.731 1.00 62.19 204 ALA A C 1
ATOM 1618 O O . ALA A 1 204 ? 30.544 -9.030 31.196 1.00 62.19 204 ALA A O 1
ATOM 1619 N N . GLU A 1 205 ? 28.536 -10.030 31.163 1.00 64.56 205 GLU A N 1
ATOM 1620 C CA . GLU A 1 205 ? 28.880 -11.004 32.205 1.00 64.56 205 GLU A CA 1
ATOM 1621 C C . GLU A 1 205 ? 30.041 -11.925 31.811 1.00 64.56 205 GLU A C 1
ATOM 1623 O O . GLU A 1 205 ? 30.910 -12.185 32.648 1.00 64.56 205 GLU A O 1
ATOM 1628 N N . SER A 1 206 ? 30.100 -12.417 30.566 1.00 64.69 206 SER A N 1
ATOM 1629 C CA . SER A 1 206 ? 31.208 -13.281 30.139 1.00 64.69 206 SER A CA 1
ATOM 1630 C C . SER A 1 206 ? 32.545 -12.536 30.137 1.00 64.69 206 SER A C 1
ATOM 1632 O O . SER A 1 206 ? 33.524 -13.064 30.661 1.00 64.69 206 SER A O 1
ATOM 1634 N N . VAL A 1 207 ? 32.576 -11.287 29.656 1.00 65.50 207 VAL A N 1
ATOM 1635 C CA . VAL A 1 207 ? 33.790 -10.448 29.653 1.00 65.50 207 VAL A CA 1
ATOM 1636 C C . VAL A 1 207 ? 34.232 -10.094 31.081 1.00 65.50 207 VAL A C 1
ATOM 1638 O O . VAL A 1 207 ? 35.422 -10.155 31.394 1.00 65.50 207 VAL A O 1
ATOM 1641 N N . ILE A 1 208 ? 33.294 -9.798 31.989 1.00 67.06 208 ILE A N 1
ATOM 1642 C CA . ILE A 1 208 ? 33.601 -9.539 33.407 1.00 67.06 208 ILE A CA 1
ATOM 1643 C C . ILE A 1 208 ? 34.139 -10.805 34.099 1.00 67.06 208 ILE A C 1
ATOM 1645 O O . ILE A 1 208 ? 35.093 -10.723 34.878 1.00 67.06 208 ILE A O 1
ATOM 1649 N N . ARG A 1 209 ? 33.580 -11.990 33.809 1.00 67.31 209 ARG A N 1
ATOM 1650 C CA . ARG A 1 209 ? 34.081 -13.271 34.346 1.00 67.31 209 ARG A CA 1
ATOM 1651 C C . ARG A 1 209 ? 35.464 -13.631 33.805 1.00 67.31 209 ARG A C 1
ATOM 1653 O O . ARG A 1 209 ? 36.288 -14.129 34.570 1.00 67.31 209 ARG A O 1
ATOM 1660 N N . GLU A 1 210 ? 35.732 -13.369 32.529 1.00 64.50 210 GLU A N 1
ATOM 1661 C CA . GLU A 1 210 ? 37.033 -13.627 31.906 1.00 64.50 210 GLU A CA 1
ATOM 1662 C C . GLU A 1 210 ? 38.121 -12.699 32.467 1.00 64.50 210 GLU A C 1
ATOM 1664 O O . GLU A 1 210 ? 39.154 -13.180 32.936 1.00 64.50 210 GLU A O 1
ATOM 1669 N N . SER A 1 211 ? 37.832 -11.397 32.580 1.00 59.22 211 SER A N 1
ATOM 1670 C CA . SER A 1 211 ? 38.728 -10.405 33.199 1.00 59.22 211 SER A CA 1
ATOM 1671 C C . SER A 1 211 ? 39.062 -10.722 34.670 1.00 59.22 211 SER A C 1
ATOM 1673 O O . SER A 1 211 ? 40.146 -10.405 35.159 1.00 59.22 211 SER A O 1
ATOM 1675 N N . LYS A 1 212 ? 38.180 -11.440 35.382 1.00 54.25 212 LYS A N 1
ATOM 1676 C CA . LYS A 1 212 ? 38.424 -11.901 36.762 1.00 54.25 212 LYS A CA 1
ATOM 1677 C C . LYS A 1 212 ? 39.312 -13.155 36.859 1.00 54.25 212 LYS A C 1
ATOM 1679 O O . LYS A 1 212 ? 39.737 -13.505 37.959 1.00 54.25 212 LYS A O 1
ATOM 1684 N N . LYS A 1 213 ? 39.604 -13.843 35.745 1.00 51.03 213 LYS A N 1
ATOM 1685 C CA . LYS A 1 213 ? 40.409 -15.081 35.720 1.00 51.03 213 LYS A CA 1
ATOM 1686 C C . LYS A 1 213 ? 41.903 -14.836 35.460 1.00 51.03 213 LYS A C 1
ATOM 1688 O O . LYS A 1 213 ? 42.720 -15.692 35.793 1.00 51.03 213 LYS A O 1
ATOM 1693 N N . THR A 1 214 ? 42.280 -13.681 34.911 1.00 50.56 214 THR A N 1
ATOM 1694 C CA . THR A 1 214 ? 43.670 -13.342 34.558 1.00 50.56 214 THR A CA 1
ATOM 1695 C C . THR A 1 214 ? 44.272 -12.285 35.486 1.00 50.56 214 THR A C 1
ATOM 1697 O O . THR A 1 214 ? 44.474 -11.138 35.095 1.00 50.56 214 THR A O 1
ATOM 1700 N N . ILE A 1 215 ? 44.622 -12.691 36.710 1.00 44.66 215 ILE A N 1
ATOM 1701 C CA . ILE A 1 215 ? 45.549 -11.940 37.573 1.00 44.66 215 ILE A CA 1
ATOM 1702 C C . ILE A 1 215 ? 46.911 -12.656 37.518 1.00 44.66 215 ILE A C 1
ATOM 1704 O O . ILE A 1 215 ? 47.014 -13.774 38.031 1.00 44.66 215 ILE A O 1
ATOM 1708 N N . PRO A 1 216 ? 47.958 -12.076 36.900 1.00 39.91 216 PRO A N 1
ATOM 1709 C CA . PRO A 1 216 ? 49.276 -12.699 36.860 1.00 39.91 216 PRO A CA 1
ATOM 1710 C C . PRO A 1 216 ? 49.967 -12.606 38.227 1.00 39.91 216 PRO A C 1
ATOM 1712 O O . PRO A 1 216 ? 50.044 -11.547 38.849 1.00 39.91 216 PRO A O 1
ATOM 1715 N N . LYS A 1 217 ? 50.487 -13.742 38.696 1.00 32.50 217 LYS A N 1
ATOM 1716 C CA . LYS A 1 217 ? 51.158 -13.886 39.993 1.00 32.50 217 LYS A CA 1
ATOM 1717 C C . LYS A 1 217 ? 52.636 -13.499 39.893 1.00 32.50 217 LYS A C 1
ATOM 1719 O O . LYS A 1 217 ? 53.418 -14.218 39.277 1.00 32.50 217 LYS A O 1
ATOM 1724 N N . VAL A 1 218 ? 53.024 -12.416 40.564 1.00 43.75 218 VAL A N 1
ATOM 1725 C CA . VAL A 1 218 ? 54.431 -12.079 40.845 1.00 43.75 218 VAL A CA 1
ATOM 1726 C C . VAL A 1 218 ? 54.970 -12.987 41.967 1.00 43.75 218 VAL A C 1
ATOM 1728 O O . VAL A 1 218 ? 54.274 -13.163 42.971 1.00 43.75 218 VAL A O 1
ATOM 1731 N N . PRO A 1 219 ? 56.189 -13.546 41.854 1.00 37.31 219 PRO A N 1
ATOM 1732 C CA . PRO A 1 219 ? 56.958 -14.054 42.988 1.00 37.31 219 PRO A CA 1
ATOM 1733 C C . PRO A 1 219 ? 58.009 -13.036 43.485 1.00 37.31 219 PRO A C 1
ATOM 1735 O O . PRO A 1 219 ? 58.508 -12.206 42.728 1.00 37.31 219 PRO A O 1
ATOM 1738 N N . ALA A 1 220 ? 58.305 -13.104 44.785 1.00 36.91 220 ALA A N 1
ATOM 1739 C CA . ALA A 1 220 ? 59.091 -12.135 45.560 1.00 36.91 220 ALA A CA 1
ATOM 1740 C C . ALA A 1 220 ? 60.631 -12.384 45.521 1.00 36.91 220 ALA A C 1
ATOM 1742 O O . ALA A 1 220 ? 61.056 -13.381 44.934 1.00 36.91 220 ALA A O 1
ATOM 1743 N N . PRO A 1 221 ? 61.473 -11.502 46.115 1.00 41.94 221 PRO A N 1
ATOM 1744 C CA . PRO A 1 221 ? 62.931 -11.491 45.909 1.00 41.94 221 PRO A CA 1
ATOM 1745 C C . PRO A 1 221 ? 63.803 -11.927 47.120 1.00 41.94 221 PRO A C 1
ATOM 1747 O O . PRO A 1 221 ? 63.298 -12.157 48.214 1.00 41.94 221 PRO A O 1
ATOM 1750 N N . VAL A 1 222 ? 65.132 -11.860 46.900 1.00 34.56 222 VAL A N 1
ATOM 1751 C CA . VAL A 1 222 ? 66.280 -11.744 47.849 1.00 34.56 222 VAL A CA 1
ATOM 1752 C C . VAL A 1 222 ? 67.063 -13.021 48.228 1.00 34.56 222 VAL A C 1
ATOM 1754 O O . VAL A 1 222 ? 66.499 -14.072 48.514 1.00 34.56 222 VAL A O 1
ATOM 1757 N N . GLY A 1 223 ? 68.399 -12.863 48.233 1.00 31.44 223 GLY A N 1
ATOM 1758 C CA . GLY A 1 223 ? 69.453 -13.819 48.608 1.00 31.44 223 GLY A CA 1
ATOM 1759 C C . GLY A 1 223 ? 70.729 -13.560 47.782 1.00 31.44 223 GLY A C 1
ATOM 1760 O O . GLY A 1 223 ? 71.015 -14.307 46.857 1.00 31.44 223 GLY A O 1
ATOM 1761 N N . GLU A 1 224 ? 71.327 -12.363 47.811 1.00 33.47 224 GLU A N 1
ATOM 1762 C CA . GLU A 1 224 ? 72.299 -11.881 48.822 1.00 33.47 224 GLU A CA 1
ATOM 1763 C C . GLU A 1 224 ? 73.676 -12.586 48.773 1.00 33.47 224 GLU A C 1
ATOM 1765 O O . GLU A 1 224 ? 73.858 -13.640 49.371 1.00 33.47 224 GLU A O 1
ATOM 1770 N N . VAL A 1 225 ? 74.664 -11.946 48.117 1.00 35.03 225 VAL A N 1
ATOM 1771 C CA . VAL A 1 225 ? 76.108 -12.052 48.432 1.00 35.03 225 VAL A CA 1
ATOM 1772 C C . VAL A 1 225 ? 76.784 -10.691 48.154 1.00 35.03 225 VAL A C 1
ATOM 1774 O O . VAL A 1 225 ? 76.614 -10.116 47.082 1.00 35.03 225 VAL A O 1
ATOM 1777 N N . VAL A 1 226 ? 77.536 -10.189 49.138 1.00 37.22 226 VAL A N 1
ATOM 1778 C CA . VAL A 1 226 ? 78.281 -8.903 49.256 1.00 37.22 226 VAL A CA 1
ATOM 1779 C C . VAL A 1 226 ? 79.509 -9.198 50.165 1.00 37.22 226 VAL A C 1
ATOM 1781 O O . VAL A 1 226 ? 79.437 -10.220 50.856 1.00 37.22 226 VAL A O 1
ATOM 1784 N N . PRO A 1 227 ? 80.602 -8.391 50.291 1.00 51.44 227 PRO A N 1
ATOM 1785 C CA . PRO A 1 227 ? 81.115 -7.226 49.533 1.00 51.44 227 PRO A CA 1
ATOM 1786 C C . PRO A 1 227 ? 82.269 -7.668 48.576 1.00 51.44 227 PRO A C 1
ATOM 1788 O O . PRO A 1 227 ? 82.201 -8.794 48.103 1.00 51.44 227 PRO A O 1
ATOM 1791 N N . ALA A 1 228 ? 83.323 -6.936 48.161 1.00 31.77 228 ALA A N 1
ATOM 1792 C CA . ALA A 1 228 ? 83.932 -5.611 48.438 1.00 31.77 228 ALA A CA 1
ATOM 1793 C C . ALA A 1 228 ? 84.717 -5.130 47.173 1.00 31.77 228 ALA A C 1
ATOM 1795 O O . ALA A 1 228 ? 84.585 -5.771 46.137 1.00 31.77 228 ALA A O 1
ATOM 1796 N N . GLN A 1 229 ? 85.540 -4.066 47.106 1.00 32.88 229 GLN A N 1
ATOM 1797 C CA . GLN A 1 229 ? 86.058 -3.038 48.033 1.00 32.88 229 GLN A CA 1
ATOM 1798 C C . GLN A 1 229 ? 86.342 -1.754 47.195 1.00 32.88 229 GLN A C 1
ATOM 1800 O O . GLN A 1 229 ? 86.645 -1.853 46.010 1.00 32.88 229 GLN A O 1
ATOM 1805 N N . ASN A 1 230 ? 86.238 -0.560 47.789 1.00 34.06 230 ASN A N 1
ATOM 1806 C CA . ASN A 1 230 ? 86.578 0.757 47.189 1.00 34.06 230 ASN A CA 1
ATOM 1807 C C . ASN A 1 230 ? 88.045 1.134 47.576 1.00 34.06 230 ASN A C 1
ATOM 1809 O O . ASN A 1 230 ? 88.637 0.348 48.320 1.00 34.06 230 ASN A O 1
ATOM 1813 N N . PRO A 1 231 ? 88.625 2.330 47.285 1.00 52.75 231 PRO A N 1
ATOM 1814 C CA . PRO A 1 231 ? 88.290 3.395 46.316 1.00 52.75 231 PRO A CA 1
ATOM 1815 C C . PRO A 1 231 ? 89.505 3.949 45.507 1.00 52.75 231 PRO A C 1
ATOM 1817 O O . PRO A 1 231 ? 90.647 3.759 45.913 1.00 52.75 231 PRO A O 1
ATOM 1820 N N . ALA A 1 232 ? 89.269 4.764 44.462 1.00 32.28 232 ALA A N 1
ATOM 1821 C CA . ALA A 1 232 ? 90.129 5.917 44.102 1.00 32.28 232 ALA A CA 1
ATOM 1822 C C . ALA A 1 232 ? 89.509 6.828 43.013 1.00 32.28 232 ALA A C 1
ATOM 1824 O O . ALA A 1 232 ? 89.251 6.389 41.896 1.00 32.28 232 ALA A O 1
ATOM 1825 N N . SER A 1 233 ? 89.372 8.117 43.329 1.00 37.56 233 SER A N 1
ATOM 1826 C CA . SER A 1 233 ? 89.379 9.252 42.378 1.00 37.56 233 SER A CA 1
ATOM 1827 C C . SER A 1 233 ? 90.714 10.013 42.578 1.00 37.56 233 SER A C 1
ATOM 1829 O O . SER A 1 233 ? 91.424 9.650 43.524 1.00 37.56 233 SER A O 1
ATOM 1831 N N . PRO A 1 234 ? 91.058 11.104 41.852 1.00 52.12 234 PRO A N 1
ATOM 1832 C CA . PRO A 1 234 ? 90.409 11.758 40.697 1.00 52.12 234 PRO A CA 1
ATOM 1833 C C . PRO A 1 234 ? 91.389 12.050 39.521 1.00 52.12 234 PRO A C 1
ATOM 1835 O O . PRO A 1 234 ? 92.573 11.768 39.648 1.00 52.12 234 PRO A O 1
ATOM 1838 N N . ASP A 1 235 ? 90.932 12.688 38.426 1.00 35.78 235 ASP A N 1
ATOM 1839 C CA . ASP A 1 235 ? 91.450 14.022 38.020 1.00 35.78 235 ASP A CA 1
ATOM 1840 C C . ASP A 1 235 ? 90.558 14.741 36.966 1.00 35.78 235 ASP A C 1
ATOM 1842 O O . ASP A 1 235 ? 89.552 14.191 36.512 1.00 35.78 235 ASP A O 1
ATOM 1846 N N . GLN A 1 236 ? 90.892 15.997 36.637 1.00 40.41 236 GLN A N 1
ATOM 1847 C CA . GLN A 1 236 ? 90.089 17.001 35.918 1.00 40.41 236 GLN A CA 1
ATOM 1848 C C . GLN A 1 236 ? 90.534 17.289 34.466 1.00 40.41 236 GLN A C 1
ATOM 1850 O O . GLN A 1 236 ? 91.720 17.245 34.156 1.00 40.41 236 GLN A O 1
ATOM 1855 N N . SER A 1 237 ? 89.593 17.722 33.608 1.00 37.62 237 SER A N 1
ATOM 1856 C CA . SER A 1 237 ? 89.678 18.824 32.597 1.00 37.62 237 SER A CA 1
ATOM 1857 C C . SER A 1 237 ? 88.410 18.781 31.705 1.00 37.62 237 SER A C 1
ATOM 1859 O O . SER A 1 237 ? 87.976 17.699 31.330 1.00 37.62 237 SER A O 1
ATOM 1861 N N . LEU A 1 238 ? 87.597 19.844 31.551 1.00 42.03 238 LEU A N 1
ATOM 1862 C CA . LEU A 1 238 ? 87.790 21.076 30.743 1.00 42.03 238 LEU A CA 1
ATOM 1863 C C . LEU A 1 238 ? 87.933 20.741 29.235 1.00 42.03 238 LEU A C 1
ATOM 1865 O O . LEU A 1 238 ? 88.741 19.892 28.895 1.00 42.03 238 LEU A O 1
ATOM 1869 N N . GLU A 1 239 ? 87.167 21.286 28.276 1.00 43.28 239 GLU A N 1
ATOM 1870 C CA . GLU A 1 239 ? 86.605 22.643 28.077 1.00 43.28 239 GLU A CA 1
ATOM 1871 C C . GLU A 1 239 ? 85.245 22.616 27.299 1.00 43.28 239 GLU A C 1
ATOM 1873 O O . GLU A 1 239 ? 84.933 21.625 26.651 1.00 43.28 239 GLU A O 1
ATOM 1878 N N . SER A 1 240 ? 84.285 23.549 27.488 1.00 43.75 240 SER A N 1
ATOM 1879 C CA . SER A 1 240 ? 84.077 24.837 26.750 1.00 43.75 240 SER A CA 1
ATOM 1880 C C . SER A 1 240 ? 83.821 24.668 25.228 1.00 43.75 240 SER A C 1
ATOM 1882 O O . SER A 1 240 ? 84.554 23.941 24.582 1.00 43.75 240 SER A O 1
ATOM 1884 N N . ARG A 1 241 ? 82.870 25.324 24.531 1.00 44.31 241 ARG A N 1
ATOM 1885 C CA . ARG A 1 241 ? 81.817 26.322 24.851 1.00 44.31 241 ARG A CA 1
ATOM 1886 C C . ARG A 1 241 ? 80.840 26.434 23.645 1.00 44.31 241 ARG A C 1
ATOM 1888 O O . ARG A 1 241 ? 81.206 26.024 22.556 1.00 44.31 241 ARG A O 1
ATOM 1895 N N . LYS A 1 242 ? 79.663 27.046 23.876 1.00 46.16 242 LYS A N 1
ATOM 1896 C CA . LYS A 1 242 ? 78.839 27.976 23.035 1.00 46.16 242 LYS A CA 1
ATOM 1897 C C . LYS A 1 242 ? 79.098 28.098 21.503 1.00 46.16 242 LYS A C 1
ATOM 1899 O O . LYS A 1 242 ? 80.238 28.078 21.068 1.00 46.16 242 LYS A O 1
ATOM 1904 N N . ALA A 1 243 ? 78.103 28.425 20.671 1.00 45.09 243 ALA A N 1
ATOM 1905 C CA . ALA A 1 243 ? 76.837 29.139 20.928 1.00 45.09 243 ALA A CA 1
ATOM 1906 C C . ALA A 1 243 ? 75.683 28.623 20.053 1.00 45.09 243 ALA A C 1
ATOM 1908 O O . ALA A 1 243 ? 75.983 28.125 18.949 1.00 45.09 243 ALA A O 1
#

pLDDT: mean 73.32, std 16.63, range [31.44, 97.44]

Sequence (243 aa):
MAQALHRFDMRLRLGAVRDNAASQKRAAAEAALRKHKPTSPTVKTEAEAKAEEDAIAKAKAAAEEAAKPAPKPHIRPLSESKAIESGATFISETFLFIVAGGLIVFESWRSRRKENTRREDVETRLAELEKSEKAAREALLAVEKELLAQKAKHGELSKSSHRILPREVWDVERQEEREQIEEQGWWAWISSYLPVSQTPEQQAESVIRESKKTIPKVPAPVGEVVPAQNPASPDQSLESRKA

Organism: Aspergillus pseudotamarii (NCBI:txid132259)

Solvent-accessible surface area (backbone atoms only — not comparable to full-atom values): 14798 Å² total; per-residue (Å²): 114,35,67,57,46,35,55,46,52,52,48,52,54,54,42,56,57,47,50,51,54,44,50,53,48,42,54,51,37,51,52,54,54,55,72,74,55,81,91,66,99,68,94,72,56,77,70,57,50,53,55,48,52,54,50,50,50,53,43,48,51,52,40,54,59,58,62,55,81,76,82,83,83,84,77,78,87,68,60,68,71,61,17,40,54,49,28,52,53,50,51,55,53,49,50,52,50,50,52,55,51,46,50,52,51,48,52,49,52,63,50,45,55,60,52,48,57,52,49,51,53,49,52,50,51,49,56,49,50,52,50,53,50,50,53,52,42,51,53,50,54,52,52,50,54,50,52,50,55,50,34,55,76,70,68,68,65,54,99,76,71,68,78,88,68,63,67,79,63,65,52,45,66,63,45,54,56,48,52,55,50,53,57,50,46,54,53,55,53,54,53,72,74,49,82,82,71,79,58,70,66,60,56,52,52,50,52,54,55,52,64,71,69,69,74,85,84,83,83,87,88,90,83,88,88,82,89,88,83,88,87,86,85,89,89,90,81,89,80,90,78,89,132

Radius of gyration: 43.57 Å; Cα contacts (8 Å, |Δi|>4): 55; chains: 1; bounding box: 124×76×88 Å

Secondary structure (DSSP, 8-state):
-HHHHHHHHHHHHHHHHHHHHHHHHHHHHHHHHHHTS-SS--PPPHHHHHHHHHHHHHHHHHHHHHHSPPPPP--PPPPHHHHHHHHHHHHHHHHHHHHHHHHHHHHHHHHHHHHHHHHHHHHHHHHHHHHHHHHHHHHHHHHHHHHHHHHHHTT---TT---SS-HHHHHHHHHHHHHHHHHHHHHHHHHHHS-----HHHHHHHHHHHHTT------------------------------

InterPro domains:
  IPR010754 Optic atrophy 3-like [PF07047] (1-134)
  IPR010754 Optic atrophy 3-like [PTHR12499] (1-184)